Protein AF-D2VUW7-F1 (afdb_monomer_lite)

Radius of gyration: 20.22 Å; chains: 1; bounding box: 60×39×60 Å

pLDDT: mean 90.89, std 8.8, range [37.44, 98.38]

InterPro domains:
  IPR002076 ELO family [PF01151] (31-272)
  IPR002076 ELO family [PTHR11157] (20-267)
  IPR030457 ELO family, conserved site [PS01188] (149-157)

Secondary structure (DSSP, 8-state):
-HHHHHHHHHHHHTS-HHHHT----TTTSTT-STHHHHHHHHHHHHHHHHHHHHHHHHS-TT------HHHHHHHHHHHHHHHHHHHHHHHHHHHHHHHHTTS-SHHHHT-TT-TTSSHHHHHHHHHHHHHHHHHTHHHHHHHHTT----HHHHHHHHHHHHHHHHHHHHT-TTHHHHHHHHHHHHHHHHHHHHHHHTT---TTHHHHHHHHHHHHHHHHHTTHHHHHHHHTS----SS-HHHHHHHHHHHHHHHHHHHHHHIIIIIIHHHH--

Organism: Naegleria gruberi (NCBI:txid5762)

Structure (mmCIF, N/CA/C/O backbone):
data_AF-D2VUW7-F1
#
_entry.id   AF-D2VUW7-F1
#
loop_
_atom_site.group_PDB
_atom_site.id
_atom_site.type_symbol
_atom_site.label_atom_id
_atom_site.lab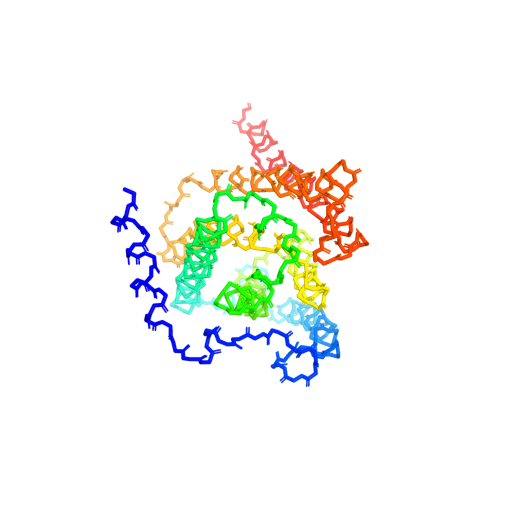el_alt_id
_atom_site.label_comp_id
_atom_site.label_asym_id
_atom_site.label_entity_id
_atom_site.label_seq_id
_atom_site.pdbx_PDB_ins_code
_atom_site.Cartn_x
_atom_site.Cartn_y
_atom_site.Cartn_z
_atom_site.occupancy
_atom_site.B_iso_or_equiv
_atom_site.auth_seq_id
_atom_site.auth_comp_id
_atom_site.auth_asym_id
_atom_site.auth_atom_id
_atom_site.pdbx_PDB_model_num
ATOM 1 N N . MET A 1 1 ? 8.050 21.139 -20.448 1.00 62.34 1 MET A N 1
ATOM 2 C CA . MET A 1 1 ? 8.270 19.677 -20.337 1.00 62.34 1 MET A CA 1
ATOM 3 C C . MET A 1 1 ? 9.658 19.380 -19.789 1.00 62.34 1 MET A C 1
ATOM 5 O O . MET A 1 1 ? 9.729 18.736 -18.755 1.00 62.34 1 MET A O 1
ATOM 9 N N . SER A 1 2 ? 10.723 19.941 -20.379 1.00 74.94 2 SER A N 1
ATOM 10 C CA . SER A 1 2 ? 12.102 19.887 -19.852 1.00 74.94 2 SER A CA 1
ATOM 11 C C . SER A 1 2 ? 12.210 20.250 -18.365 1.00 74.94 2 SER A C 1
ATOM 13 O O . SER A 1 2 ? 12.774 19.484 -17.599 1.00 74.94 2 SER A O 1
ATOM 15 N N . GLN A 1 3 ? 11.566 21.342 -17.939 1.00 84.38 3 GLN A N 1
ATOM 16 C CA . GLN A 1 3 ? 11.579 21.792 -16.541 1.00 84.38 3 GLN A CA 1
ATOM 17 C C . GLN A 1 3 ? 10.964 20.778 -15.555 1.00 84.38 3 GLN A C 1
ATOM 19 O O . GLN A 1 3 ? 11.414 20.663 -14.423 1.00 84.38 3 GLN A O 1
ATOM 24 N N . PHE A 1 4 ? 9.940 20.020 -15.965 1.00 85.25 4 PHE A N 1
ATOM 25 C CA . PHE A 1 4 ? 9.329 19.007 -15.094 1.00 85.25 4 PHE A CA 1
ATOM 26 C C . PHE A 1 4 ? 10.223 17.771 -14.952 1.00 85.25 4 PHE A C 1
ATOM 28 O O . PHE A 1 4 ? 10.356 17.231 -13.859 1.00 85.25 4 PHE A O 1
ATOM 35 N N . VAL A 1 5 ? 10.884 17.358 -16.036 1.00 85.50 5 VAL A N 1
ATOM 36 C CA . VAL A 1 5 ? 11.878 16.273 -16.002 1.00 85.50 5 VAL A CA 1
ATOM 37 C C . VAL A 1 5 ? 13.063 16.658 -15.120 1.00 85.50 5 VAL A C 1
ATOM 39 O O . VAL A 1 5 ? 13.474 15.866 -14.282 1.00 85.50 5 VAL A O 1
ATOM 42 N N . GLU A 1 6 ? 13.537 17.898 -15.230 1.00 89.81 6 GLU A N 1
ATOM 43 C CA . GLU A 1 6 ? 14.599 18.436 -14.379 1.00 89.81 6 GLU A CA 1
ATOM 44 C C . GLU A 1 6 ? 14.213 18.418 -12.892 1.00 89.81 6 GLU A C 1
ATOM 46 O O . GLU A 1 6 ? 15.020 18.033 -12.051 1.00 89.81 6 GLU A O 1
ATOM 51 N N . ILE A 1 7 ? 12.960 18.747 -12.548 1.00 91.06 7 ILE A N 1
ATOM 52 C CA . ILE A 1 7 ? 12.457 18.609 -11.171 1.00 91.06 7 ILE A CA 1
ATOM 53 C C . ILE A 1 7 ? 12.519 17.147 -10.708 1.00 91.06 7 ILE A C 1
ATOM 55 O O . ILE A 1 7 ? 12.987 16.887 -9.600 1.00 91.06 7 ILE A O 1
ATOM 59 N N . LEU A 1 8 ? 12.078 16.193 -11.533 1.00 91.12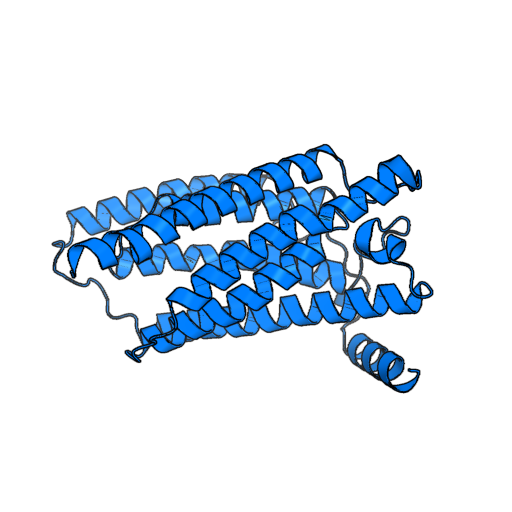 8 LEU A N 1
ATOM 60 C CA . LEU A 1 8 ? 12.131 14.768 -11.189 1.00 91.12 8 LEU A CA 1
ATOM 61 C C . LEU A 1 8 ? 13.569 14.270 -11.018 1.00 91.12 8 LEU A C 1
ATOM 63 O O . LEU A 1 8 ? 13.842 13.498 -10.103 1.00 91.12 8 LEU A O 1
ATOM 67 N N . ASP A 1 9 ? 14.500 14.730 -11.850 1.00 89.75 9 ASP A N 1
ATOM 68 C CA . ASP A 1 9 ? 15.915 14.381 -11.723 1.00 89.75 9 ASP A CA 1
ATOM 69 C C . ASP A 1 9 ? 16.560 15.020 -10.493 1.00 89.75 9 ASP A C 1
ATOM 71 O O . ASP A 1 9 ? 17.351 14.369 -9.811 1.00 89.75 9 ASP A O 1
ATOM 75 N N . ASN A 1 10 ? 16.184 16.256 -10.160 1.00 92.25 10 ASN A N 1
ATOM 76 C CA . ASN A 1 10 ? 16.622 16.915 -8.934 1.00 92.25 10 ASN A CA 1
ATOM 77 C C . ASN A 1 10 ? 16.131 16.136 -7.709 1.00 92.25 10 ASN A C 1
ATOM 79 O O . ASN A 1 10 ? 16.930 15.828 -6.827 1.00 92.25 10 ASN A O 1
ATOM 83 N N . ILE A 1 11 ? 14.859 15.728 -7.684 1.00 91.44 11 ILE A N 1
ATOM 84 C CA . ILE A 1 11 ? 14.312 14.865 -6.625 1.00 91.44 11 ILE A CA 1
ATOM 85 C C . ILE A 1 11 ? 15.067 13.534 -6.575 1.00 91.44 11 ILE A C 1
ATOM 87 O O . ILE A 1 11 ? 15.490 13.113 -5.501 1.00 91.44 11 ILE A O 1
ATOM 91 N N . TYR A 1 12 ? 15.308 12.902 -7.725 1.00 91.56 12 TYR A N 1
ATOM 92 C CA . TYR A 1 12 ? 16.069 11.659 -7.785 1.00 91.56 12 TYR A CA 1
ATOM 93 C C . TYR A 1 12 ? 17.501 11.823 -7.259 1.00 91.56 12 TYR A C 1
ATOM 95 O O . TYR A 1 12 ? 18.036 10.931 -6.597 1.00 91.56 12 TYR A O 1
ATOM 103 N N . SER A 1 13 ? 18.137 12.967 -7.520 1.00 92.25 13 SER A N 1
ATOM 104 C CA . SER A 1 13 ? 19.502 13.238 -7.073 1.00 92.25 13 SER A CA 1
ATOM 105 C C . SER A 1 13 ? 19.618 13.283 -5.546 1.00 92.25 13 SER A C 1
ATOM 107 O O . SER A 1 13 ? 20.646 12.845 -5.027 1.00 92.25 13 SER A O 1
ATOM 109 N N . LEU A 1 14 ? 18.545 13.683 -4.845 1.00 94.06 14 LEU A N 1
ATOM 110 C CA . LEU A 1 14 ? 18.454 13.689 -3.380 1.00 94.06 14 LEU A CA 1
ATOM 111 C C . LEU A 1 14 ? 18.458 12.285 -2.763 1.00 94.06 14 LEU A C 1
ATOM 113 O O . LEU A 1 14 ? 18.744 12.157 -1.572 1.00 94.06 14 LEU A O 1
ATOM 117 N N . TYR A 1 15 ? 18.147 11.229 -3.526 1.00 94.94 15 TYR A N 1
ATOM 118 C CA . TYR A 1 15 ? 18.215 9.876 -2.981 1.00 94.94 15 TYR A CA 1
ATOM 119 C C . TYR A 1 15 ? 19.660 9.483 -2.655 1.00 94.94 15 TYR A C 1
ATOM 121 O O . TYR A 1 15 ? 20.551 9.634 -3.500 1.00 94.94 15 TYR A O 1
ATOM 129 N N . PRO A 1 16 ? 19.901 8.894 -1.473 1.00 95.44 16 PRO A N 1
ATOM 130 C CA . PRO A 1 16 ? 21.168 8.245 -1.177 1.00 95.44 16 PRO A CA 1
ATOM 131 C C . PRO A 1 16 ? 21.463 7.106 -2.161 1.00 95.44 16 PRO A C 1
ATOM 133 O O . PRO A 1 16 ? 20.544 6.463 -2.677 1.00 95.44 16 PRO A O 1
ATOM 136 N N . ASP A 1 17 ? 22.742 6.784 -2.352 1.00 94.00 17 ASP A N 1
ATOM 137 C CA . ASP A 1 17 ? 23.163 5.744 -3.303 1.00 94.00 17 ASP A CA 1
ATOM 138 C C . ASP A 1 17 ? 22.577 4.363 -2.988 1.00 94.00 17 ASP A C 1
ATOM 140 O O . ASP A 1 17 ? 22.284 3.594 -3.903 1.00 94.00 17 ASP A O 1
ATOM 144 N N . TYR A 1 18 ? 22.331 4.056 -1.709 1.00 93.38 18 TYR A N 1
ATOM 145 C CA . TYR A 1 18 ? 21.690 2.796 -1.329 1.00 93.38 18 TYR A CA 1
ATOM 146 C C . TYR A 1 18 ? 20.242 2.696 -1.834 1.00 93.38 18 TYR A C 1
ATOM 148 O O . TYR A 1 18 ? 19.785 1.595 -2.117 1.00 93.38 18 TYR A O 1
ATOM 156 N N . VAL A 1 19 ? 19.522 3.821 -1.957 1.00 95.81 19 VAL A N 1
ATOM 157 C CA . VAL A 1 19 ? 18.145 3.857 -2.483 1.00 95.81 19 VAL A CA 1
ATOM 158 C C . VAL A 1 19 ? 18.165 3.759 -4.004 1.00 95.81 19 VAL A C 1
ATOM 160 O O . VAL A 1 19 ? 17.386 3.010 -4.588 1.00 95.81 19 VAL A O 1
ATOM 163 N N . LYS A 1 20 ? 19.091 4.475 -4.654 1.00 94.38 20 LYS A N 1
ATOM 164 C CA . LYS A 1 20 ? 19.266 4.439 -6.116 1.00 94.38 20 LYS A CA 1
ATOM 165 C C . LYS A 1 20 ? 19.612 3.039 -6.626 1.00 94.38 20 LYS A C 1
ATOM 167 O O . LYS A 1 20 ? 19.145 2.657 -7.691 1.00 94.38 20 LYS A O 1
ATOM 172 N N . ASN A 1 21 ? 20.373 2.276 -5.842 1.00 94.12 21 ASN A N 1
ATOM 173 C CA . ASN A 1 21 ? 20.772 0.901 -6.153 1.00 94.12 21 ASN A CA 1
ATOM 174 C C . ASN A 1 21 ? 19.952 -0.156 -5.394 1.00 94.12 21 ASN A C 1
ATOM 176 O O . ASN A 1 21 ? 20.350 -1.318 -5.337 1.00 94.12 21 ASN A O 1
ATOM 180 N N . PHE A 1 22 ? 18.836 0.229 -4.770 1.00 96.25 22 PHE A N 1
ATOM 181 C CA . PHE A 1 22 ? 18.056 -0.699 -3.962 1.00 96.25 22 PHE A CA 1
ATOM 182 C C . PHE A 1 22 ? 17.439 -1.802 -4.826 1.00 96.25 22 PHE A C 1
ATOM 184 O O . PHE A 1 22 ? 16.869 -1.546 -5.884 1.00 96.25 22 PHE A O 1
ATOM 191 N N . SER A 1 23 ? 17.476 -3.035 -4.339 1.00 94.44 23 SER A N 1
ATOM 192 C CA . SER A 1 23 ? 16.664 -4.120 -4.871 1.00 94.44 23 SER A CA 1
ATOM 193 C C . SER A 1 23 ? 16.199 -4.992 -3.716 1.00 94.44 23 SER A C 1
ATOM 195 O O . SER A 1 23 ? 16.958 -5.281 -2.788 1.00 94.44 23 SER A O 1
ATOM 197 N N . PHE A 1 24 ? 14.929 -5.384 -3.749 1.00 94.88 24 PHE A N 1
ATOM 198 C CA . PHE A 1 24 ? 14.413 -6.378 -2.824 1.00 94.88 24 PHE A CA 1
ATOM 199 C C . PHE A 1 24 ? 15.001 -7.750 -3.178 1.00 94.88 24 PHE A C 1
ATOM 201 O O . PHE A 1 24 ? 14.691 -8.331 -4.219 1.00 94.88 24 PHE A O 1
ATOM 208 N N . GLU A 1 25 ? 15.849 -8.271 -2.294 1.00 93.56 25 GLU A N 1
ATOM 209 C CA . GLU A 1 25 ? 16.525 -9.550 -2.459 1.00 93.56 25 GLU A CA 1
ATOM 210 C C . GLU A 1 25 ? 16.081 -10.529 -1.374 1.00 93.56 25 GLU A C 1
ATOM 212 O O . GLU A 1 25 ? 16.339 -10.344 -0.178 1.00 93.56 25 GLU A O 1
ATOM 217 N N . TYR A 1 26 ? 15.439 -11.612 -1.806 1.00 92.44 26 TYR A N 1
ATOM 218 C CA . TYR A 1 26 ? 14.990 -12.678 -0.924 1.00 92.44 26 TYR A CA 1
ATOM 219 C C . TYR A 1 26 ? 16.149 -13.269 -0.106 1.00 92.44 26 TYR A C 1
ATOM 221 O O . TYR A 1 26 ? 17.185 -13.663 -0.640 1.00 92.44 26 TYR A O 1
ATOM 229 N N . GLY A 1 27 ? 15.965 -13.339 1.212 1.00 91.31 27 GLY A N 1
ATOM 230 C CA . GLY A 1 27 ? 16.951 -13.857 2.161 1.00 91.31 27 GLY A CA 1
ATOM 231 C C . GLY A 1 27 ? 18.035 -12.857 2.577 1.00 91.31 27 GLY A C 1
ATOM 232 O O . GLY A 1 27 ? 18.708 -13.114 3.573 1.00 91.31 27 GLY A O 1
ATOM 233 N N . LYS A 1 28 ? 18.183 -11.718 1.884 1.00 92.19 28 LYS A N 1
ATOM 234 C CA . LYS A 1 28 ? 19.172 -10.676 2.217 1.00 92.19 28 LYS A CA 1
ATOM 235 C C . LYS A 1 28 ? 18.529 -9.411 2.764 1.00 92.19 28 LYS A C 1
ATOM 237 O O . LYS A 1 28 ? 18.960 -8.899 3.795 1.00 92.19 28 LYS A O 1
ATOM 242 N N . THR A 1 29 ? 17.493 -8.907 2.097 1.00 93.44 29 THR A N 1
ATOM 243 C CA . THR A 1 29 ? 16.762 -7.729 2.571 1.00 93.44 29 THR A CA 1
ATOM 244 C C . THR A 1 29 ? 16.059 -8.075 3.894 1.00 93.44 29 THR A C 1
ATOM 246 O O . THR A 1 29 ? 15.554 -9.196 4.033 1.00 93.44 29 THR A O 1
ATOM 249 N N . PRO A 1 30 ? 16.012 -7.180 4.897 1.00 93.19 30 PRO A N 1
ATOM 250 C CA . PRO A 1 30 ? 15.333 -7.479 6.155 1.00 93.19 30 PRO A CA 1
ATOM 251 C C . PRO A 1 30 ? 13.880 -7.934 5.937 1.00 93.19 30 PRO A C 1
ATOM 253 O O . PRO A 1 30 ? 13.178 -7.427 5.068 1.00 93.19 30 PRO A O 1
ATOM 256 N N . LEU A 1 31 ? 13.435 -8.934 6.707 1.00 90.94 31 LEU A N 1
ATOM 257 C CA . LEU A 1 31 ? 12.090 -9.527 6.611 1.00 90.94 31 LEU A CA 1
ATOM 258 C C . LEU A 1 31 ? 11.713 -10.104 5.227 1.00 90.94 31 LEU A C 1
ATOM 260 O O . LEU A 1 31 ? 10.537 -10.347 4.972 1.00 90.94 31 LEU A O 1
ATOM 264 N N . SER A 1 32 ? 12.677 -10.361 4.337 1.00 92.25 32 SER A N 1
ATOM 265 C CA . SER A 1 32 ? 12.412 -10.909 2.992 1.00 92.25 32 SER A CA 1
ATOM 266 C C . SER A 1 32 ? 12.273 -12.434 2.942 1.00 92.25 32 SER A C 1
ATOM 268 O O . SER A 1 32 ? 11.691 -12.981 2.009 1.00 92.25 32 SER A O 1
ATOM 270 N N . HIS A 1 33 ? 12.811 -13.149 3.929 1.00 93.38 33 HIS A N 1
ATOM 271 C CA . HIS A 1 33 ? 12.711 -14.606 3.986 1.00 93.38 33 HIS A CA 1
ATOM 272 C C . HIS A 1 33 ? 11.311 -15.028 4.458 1.00 93.38 33 HIS A C 1
ATOM 274 O O . HIS A 1 33 ? 10.863 -14.545 5.493 1.00 93.38 33 HIS A O 1
ATOM 280 N N . TRP A 1 34 ? 10.663 -15.982 3.778 1.00 91.12 34 TRP A N 1
ATOM 281 C CA . TRP A 1 34 ? 9.247 -16.365 3.987 1.00 91.12 34 TRP A CA 1
ATOM 282 C C . TRP A 1 34 ? 8.861 -16.691 5.430 1.00 91.12 34 TRP A C 1
ATOM 284 O O . TRP A 1 34 ? 7.733 -16.453 5.853 1.00 91.12 34 TRP A O 1
ATOM 294 N N . ARG A 1 35 ? 9.816 -17.218 6.203 1.00 91.88 35 ARG A N 1
ATOM 295 C CA . ARG A 1 35 ? 9.648 -17.500 7.633 1.00 91.88 35 ARG A CA 1
ATOM 296 C C . ARG A 1 35 ? 9.166 -16.268 8.398 1.00 91.88 35 ARG A C 1
ATOM 298 O O . ARG A 1 35 ? 8.318 -16.412 9.266 1.00 91.88 35 ARG A O 1
ATOM 305 N N . TYR A 1 36 ? 9.674 -15.078 8.081 1.00 89.06 36 TYR A N 1
ATOM 306 C CA . TYR A 1 36 ? 9.302 -13.857 8.792 1.00 89.06 36 TYR A CA 1
ATOM 307 C C . TYR A 1 36 ? 7.818 -13.501 8.623 1.00 89.06 36 TYR A C 1
ATOM 309 O O . TYR A 1 36 ? 7.137 -13.498 9.645 1.00 89.06 36 TYR A O 1
ATOM 317 N N . PRO A 1 37 ? 7.277 -13.265 7.407 1.00 88.44 37 PRO A N 1
ATOM 318 C CA . PRO A 1 37 ? 5.852 -12.981 7.233 1.00 88.44 37 PRO A CA 1
ATOM 319 C C . PRO A 1 37 ? 4.967 -14.156 7.667 1.00 88.44 37 PRO A C 1
ATOM 321 O O . PRO A 1 37 ? 3.910 -13.946 8.251 1.00 88.44 37 PRO A O 1
ATOM 324 N N . PHE A 1 38 ? 5.397 -15.403 7.453 1.00 89.44 38 PHE A N 1
ATOM 325 C CA . PHE A 1 38 ? 4.620 -16.570 7.870 1.00 89.44 38 PHE A CA 1
ATOM 326 C C . PHE A 1 38 ? 4.455 -16.645 9.395 1.00 89.44 38 PHE A C 1
ATOM 328 O O . PHE A 1 38 ? 3.335 -16.691 9.909 1.00 89.44 38 PHE A O 1
ATOM 335 N N . PHE A 1 39 ? 5.564 -16.618 10.140 1.00 90.50 39 PHE A N 1
ATOM 336 C CA . PHE A 1 39 ? 5.508 -16.676 11.597 1.00 90.50 39 PHE A CA 1
ATOM 337 C C . PHE A 1 39 ? 4.956 -15.386 12.201 1.00 90.50 39 PHE A C 1
ATOM 339 O O . PHE A 1 39 ? 4.277 -15.466 13.221 1.00 90.50 39 PHE A O 1
ATOM 346 N N . SER A 1 40 ? 5.181 -14.218 11.585 1.00 88.50 40 SER A N 1
ATOM 347 C CA . SER A 1 40 ? 4.601 -12.961 12.066 1.00 88.50 40 SER A CA 1
ATOM 348 C C . SER A 1 40 ? 3.079 -12.967 11.953 1.00 88.50 40 SER A C 1
ATOM 350 O O . SER A 1 40 ? 2.424 -12.577 12.913 1.00 88.50 40 SER A O 1
ATOM 352 N N . LEU A 1 41 ? 2.504 -13.487 10.862 1.00 91.00 41 LEU A N 1
ATOM 353 C CA . LEU A 1 41 ? 1.054 -13.610 10.689 1.00 91.00 41 LEU A CA 1
ATOM 354 C C . LEU A 1 41 ? 0.422 -14.589 11.683 1.00 91.00 41 LEU A C 1
ATOM 356 O O . LEU A 1 41 ? -0.612 -14.278 12.282 1.00 91.00 41 LEU A O 1
ATOM 360 N N . ILE A 1 42 ? 1.049 -15.749 11.902 1.00 91.44 42 ILE A N 1
ATOM 361 C CA . ILE A 1 42 ? 0.577 -16.730 12.890 1.00 91.44 42 ILE A CA 1
ATOM 362 C C . ILE A 1 42 ? 0.660 -16.143 14.300 1.00 91.44 42 ILE A C 1
ATOM 364 O O . ILE A 1 42 ? -0.331 -16.149 15.033 1.00 91.44 42 ILE A O 1
ATOM 368 N N . ALA A 1 43 ? 1.821 -15.595 14.667 1.00 92.00 43 ALA A N 1
ATOM 369 C CA . ALA A 1 43 ? 2.037 -14.990 15.973 1.00 92.00 43 ALA A CA 1
ATOM 370 C C . ALA A 1 43 ? 1.077 -13.819 16.207 1.00 92.00 43 ALA A C 1
ATOM 372 O O . ALA A 1 43 ? 0.468 -13.745 17.270 1.00 92.00 43 ALA A O 1
ATOM 373 N N . TYR A 1 44 ? 0.884 -12.954 15.208 1.00 92.75 44 TYR A N 1
ATOM 374 C CA . TYR A 1 44 ? -0.071 -11.851 15.250 1.00 92.75 44 TYR A CA 1
ATOM 375 C C . TYR A 1 44 ? -1.494 -12.356 15.487 1.00 92.75 44 TYR A C 1
ATOM 377 O O . TYR A 1 44 ? -2.153 -11.875 16.403 1.00 92.75 44 TYR A O 1
ATOM 385 N N . THR A 1 45 ? -1.951 -13.356 14.729 1.00 91.50 45 THR A N 1
ATOM 386 C CA . THR A 1 45 ? -3.316 -13.891 14.844 1.00 91.50 45 THR A CA 1
ATOM 387 C C . THR A 1 45 ? -3.566 -14.483 16.231 1.00 91.50 45 THR A C 1
ATOM 389 O O . THR A 1 45 ? -4.551 -14.148 16.888 1.00 91.50 45 THR A O 1
ATOM 392 N N . ILE A 1 46 ? -2.643 -15.313 16.725 1.00 93.25 46 ILE A N 1
ATOM 393 C CA . ILE A 1 46 ? -2.723 -15.880 18.078 1.00 93.25 46 ILE A CA 1
ATOM 394 C C . ILE A 1 46 ? -2.722 -14.755 19.118 1.00 93.25 46 ILE A C 1
ATOM 396 O O . ILE A 1 46 ? -3.574 -14.726 20.008 1.00 93.25 46 ILE A O 1
ATOM 400 N N . PHE A 1 47 ? -1.801 -13.800 18.981 1.00 94.38 47 PHE A N 1
ATOM 401 C CA . PHE A 1 47 ? -1.663 -12.680 19.898 1.00 94.38 47 PHE A CA 1
ATOM 402 C C . PHE A 1 47 ? -2.942 -11.844 19.984 1.00 94.38 47 PHE A C 1
ATOM 404 O O . PHE A 1 47 ? -3.404 -11.596 21.092 1.00 94.38 47 PHE A O 1
ATOM 411 N N . ILE A 1 48 ? -3.553 -11.438 18.865 1.00 93.94 48 ILE A N 1
ATOM 412 C CA . ILE A 1 48 ? -4.737 -10.564 18.900 1.00 93.94 48 ILE A CA 1
ATOM 413 C C . ILE A 1 48 ? -5.942 -11.246 19.551 1.00 93.94 48 ILE A C 1
ATOM 415 O O . ILE A 1 48 ? -6.643 -10.601 20.332 1.00 93.94 48 ILE A O 1
ATOM 419 N N . TYR A 1 49 ? -6.163 -12.540 19.298 1.00 92.50 49 TYR A N 1
ATOM 420 C CA . TYR A 1 49 ? -7.293 -13.266 19.880 1.00 92.50 49 TYR A CA 1
ATOM 421 C C . TYR A 1 49 ? -7.071 -13.567 21.363 1.00 92.50 49 TYR A C 1
ATOM 423 O O . TYR A 1 49 ? -7.983 -13.352 22.166 1.00 92.50 49 TYR A O 1
ATOM 431 N N . LEU A 1 50 ? -5.859 -13.975 21.759 1.00 93.50 50 LEU A N 1
ATOM 432 C CA . LEU A 1 50 ? -5.511 -14.142 23.173 1.00 93.50 50 LEU A CA 1
ATOM 433 C C . LEU A 1 50 ? -5.582 -12.813 23.925 1.00 93.50 50 LEU A C 1
ATOM 435 O O . LEU A 1 50 ? -6.142 -12.741 25.017 1.00 93.50 50 LEU A O 1
ATOM 439 N N . PHE A 1 51 ? -5.063 -11.739 23.334 1.00 92.81 51 PHE A N 1
ATOM 440 C CA . PHE A 1 51 ? -5.078 -10.420 23.945 1.00 92.81 51 PHE A CA 1
ATOM 441 C C . PHE A 1 51 ? -6.505 -9.893 24.111 1.00 92.81 51 PHE A C 1
ATOM 443 O O . PHE A 1 51 ? -6.866 -9.416 25.189 1.00 92.81 51 PHE A O 1
ATOM 450 N N . GLN A 1 52 ? -7.353 -10.049 23.091 1.00 90.75 52 GLN A N 1
ATOM 451 C CA . GLN A 1 52 ? -8.772 -9.713 23.184 1.00 90.75 52 GLN A CA 1
ATOM 452 C C . GLN A 1 52 ? -9.481 -10.536 24.269 1.00 90.75 52 GLN A C 1
ATOM 454 O O . GLN A 1 52 ? -10.268 -9.980 25.037 1.00 90.75 52 GLN A O 1
ATOM 459 N N . PHE A 1 53 ? -9.190 -11.836 24.368 1.00 90.75 53 PHE A N 1
ATOM 460 C CA . PHE A 1 53 ? -9.739 -12.710 25.403 1.00 90.75 53 PHE A CA 1
ATOM 461 C C . PHE A 1 53 ? -9.339 -12.253 26.814 1.00 90.75 53 PHE A C 1
ATOM 463 O O . PHE A 1 53 ? -10.211 -12.040 27.654 1.00 90.75 53 PHE A O 1
ATOM 470 N N . ILE A 1 54 ? -8.050 -11.995 27.057 1.00 91.19 54 ILE A N 1
ATOM 471 C CA . ILE A 1 54 ? -7.537 -11.514 28.351 1.00 91.19 54 ILE A CA 1
ATOM 472 C C . ILE A 1 54 ? -8.182 -10.177 28.741 1.00 91.19 54 ILE A C 1
ATOM 474 O O . ILE A 1 54 ? -8.624 -10.002 29.877 1.00 91.19 54 ILE A O 1
ATOM 478 N N . ILE A 1 55 ? -8.275 -9.233 27.801 1.00 89.50 55 ILE A N 1
ATOM 479 C CA . ILE A 1 55 ? -8.908 -7.930 28.038 1.00 89.50 55 ILE A CA 1
ATOM 480 C C . ILE A 1 55 ? -10.402 -8.086 28.365 1.00 89.50 55 ILE A C 1
ATOM 482 O O . ILE A 1 55 ? -10.923 -7.365 29.216 1.00 89.50 55 ILE A O 1
ATOM 486 N N . ASN A 1 56 ? -11.091 -9.045 27.740 1.00 87.69 56 ASN A N 1
ATOM 487 C CA . ASN A 1 56 ? -12.490 -9.355 28.041 1.00 87.69 56 ASN A CA 1
ATOM 488 C C . ASN A 1 56 ? -12.691 -10.045 29.396 1.00 87.69 56 ASN A C 1
ATOM 490 O O . ASN A 1 56 ? -13.741 -9.841 29.998 1.00 87.69 56 ASN A O 1
ATOM 494 N N . LEU A 1 57 ? -11.717 -10.821 29.879 1.00 88.75 57 LEU A N 1
ATOM 495 C CA . LEU A 1 57 ? -11.765 -11.422 31.215 1.00 88.75 57 LEU A CA 1
ATOM 496 C C . LEU A 1 57 ? -11.499 -10.402 32.325 1.00 88.75 57 LEU A C 1
ATOM 498 O O . LEU A 1 57 ? -12.132 -10.452 33.375 1.00 88.75 57 LEU A O 1
ATOM 502 N N . LYS A 1 58 ? -10.541 -9.494 32.111 1.00 85.94 58 LYS A N 1
ATOM 503 C CA . LYS A 1 58 ? -10.048 -8.594 33.161 1.00 85.94 58 LYS A CA 1
ATOM 504 C C . LYS A 1 58 ? -10.903 -7.340 33.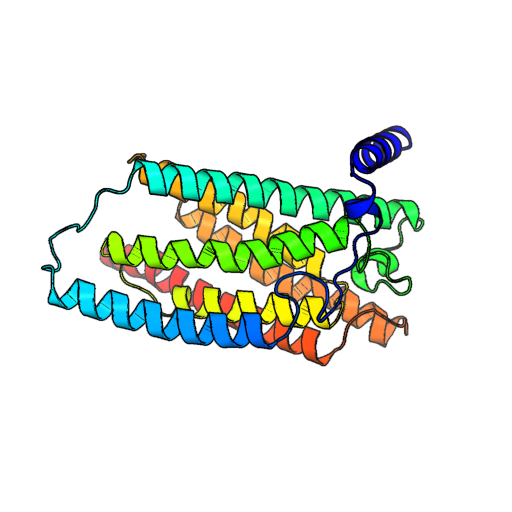358 1.00 85.94 58 LYS A C 1
ATOM 506 O O . LYS A 1 58 ? -10.926 -6.798 34.457 1.00 85.94 58 LYS A O 1
ATOM 511 N N . TYR A 1 59 ? -11.577 -6.869 32.312 1.00 83.81 59 TYR A N 1
ATOM 512 C CA . TYR A 1 59 ? -12.299 -5.595 32.329 1.00 83.81 59 TYR A CA 1
ATOM 513 C C . TYR A 1 59 ? -13.764 -5.791 31.935 1.00 83.81 59 TYR A C 1
ATOM 515 O O . TYR A 1 59 ? -14.076 -6.617 31.071 1.00 83.81 59 TYR A O 1
ATOM 523 N N . ARG A 1 60 ? -14.675 -4.975 32.483 1.00 78.56 60 ARG A N 1
ATOM 524 C CA . ARG A 1 60 ? -16.083 -4.953 32.034 1.00 78.56 60 ARG A CA 1
ATOM 525 C C . ARG A 1 60 ? -16.222 -4.225 30.701 1.00 78.56 60 ARG A C 1
ATOM 527 O O . ARG A 1 60 ? -15.408 -3.362 30.376 1.00 78.56 60 ARG A O 1
ATOM 534 N N . LYS A 1 61 ? -17.240 -4.568 29.903 1.00 70.19 61 LYS A N 1
ATOM 535 C CA . LYS A 1 61 ? -17.433 -4.002 28.551 1.00 70.19 61 LYS A CA 1
ATOM 536 C C . LYS A 1 61 ? -17.580 -2.474 28.543 1.00 70.19 61 LYS A C 1
ATOM 538 O O . LYS A 1 61 ? -17.174 -1.850 27.567 1.00 70.19 61 LYS A O 1
ATOM 543 N N . GLU A 1 62 ? -18.122 -1.887 29.610 1.00 68.25 62 GLU A N 1
ATOM 544 C CA . GLU A 1 62 ? -18.313 -0.434 29.738 1.00 68.25 62 GLU A CA 1
ATOM 545 C C . GLU A 1 62 ? -17.030 0.328 30.116 1.00 68.25 62 GLU A C 1
ATOM 547 O O . GLU A 1 62 ? -16.937 1.535 29.892 1.00 68.25 62 GLU A O 1
ATOM 552 N N . GLU A 1 63 ? -16.013 -0.358 30.643 1.00 64.62 63 GLU A N 1
ATOM 553 C CA . GLU A 1 63 ? -14.761 0.265 31.068 1.00 64.62 63 GLU A CA 1
ATOM 554 C C . GLU A 1 63 ? -13.815 0.434 29.872 1.00 64.62 63 GLU A C 1
ATOM 556 O O . GLU A 1 63 ? -13.310 -0.539 29.294 1.00 64.62 63 GLU A O 1
ATOM 561 N N . ARG A 1 64 ? -13.537 1.691 29.499 1.00 62.44 64 ARG A N 1
ATOM 562 C CA . ARG A 1 64 ? -12.405 2.002 28.616 1.00 62.44 64 ARG A CA 1
ATOM 563 C C . ARG A 1 64 ? -11.120 1.716 29.381 1.00 62.44 64 ARG A C 1
ATOM 565 O O . ARG A 1 64 ? -10.854 2.362 30.386 1.00 62.44 64 ARG A O 1
ATOM 572 N N . VAL A 1 65 ? -10.324 0.776 28.879 1.00 62.00 65 VAL A N 1
ATOM 573 C CA . VAL A 1 65 ? -9.146 0.289 29.607 1.00 62.00 65 VAL A CA 1
ATOM 574 C C . VAL A 1 65 ? -8.050 1.356 29.666 1.00 62.00 65 VAL A C 1
ATOM 576 O O . VAL A 1 65 ? -7.482 1.589 30.727 1.00 62.00 65 VAL A O 1
ATOM 579 N N . PHE A 1 66 ? -7.778 2.042 28.549 1.00 71.12 66 PHE A N 1
ATOM 580 C CA . PHE A 1 66 ? -6.760 3.095 28.494 1.00 71.12 66 PHE A CA 1
ATOM 581 C C . PHE A 1 66 ? -7.144 4.248 27.554 1.00 71.12 66 PHE A C 1
ATOM 583 O O . PHE A 1 66 ? -7.485 4.038 26.387 1.00 71.12 66 PHE A O 1
ATOM 590 N N . GLU A 1 67 ? -7.004 5.493 28.020 1.00 70.06 67 GLU A N 1
ATOM 591 C CA . GLU A 1 67 ? -7.110 6.692 27.178 1.00 70.06 67 GLU A CA 1
ATOM 592 C C . GLU A 1 67 ? -5.765 7.027 26.508 1.00 70.06 67 GLU A C 1
ATOM 594 O O . GLU A 1 67 ? -5.112 8.025 26.805 1.00 70.06 67 GLU A O 1
ATOM 599 N N . LEU A 1 68 ? -5.340 6.203 25.548 1.00 83.56 68 LEU A N 1
ATOM 600 C CA . LEU A 1 68 ? -4.091 6.396 24.791 1.00 83.56 68 LEU A CA 1
ATOM 601 C C . LEU A 1 68 ? -4.221 7.469 23.695 1.00 83.56 68 LEU A C 1
ATOM 603 O O . LEU A 1 68 ? -3.830 7.243 22.547 1.00 83.56 68 LEU A O 1
ATOM 607 N N . LYS A 1 69 ? -4.801 8.633 24.017 1.00 87.31 69 LYS A N 1
ATOM 608 C CA . LYS A 1 69 ? -5.099 9.707 23.048 1.00 87.31 69 LYS A CA 1
ATOM 609 C C . LYS A 1 69 ? -3.833 10.204 22.351 1.00 87.31 69 LYS A C 1
ATOM 611 O O . LYS A 1 69 ? -3.763 10.160 21.126 1.00 87.31 69 LYS A O 1
ATOM 616 N N . ARG A 1 70 ? -2.805 10.589 23.124 1.00 89.94 70 ARG A N 1
ATOM 617 C CA . ARG A 1 70 ? -1.523 11.088 22.588 1.00 89.94 70 ARG A CA 1
ATOM 618 C C . ARG A 1 70 ? -0.812 10.039 21.736 1.00 89.94 70 ARG A C 1
ATOM 620 O O . ARG A 1 70 ? -0.395 10.351 20.629 1.00 89.94 70 ARG A O 1
ATOM 627 N N . PHE A 1 71 ? -0.716 8.803 22.226 1.00 92.88 71 PHE A N 1
ATOM 628 C CA . PHE A 1 71 ? -0.074 7.720 21.479 1.00 92.88 71 PHE A CA 1
ATOM 629 C C . PHE A 1 71 ? -0.818 7.421 20.173 1.00 92.88 71 PHE A C 1
ATOM 631 O O . PHE A 1 71 ? -0.203 7.393 19.118 1.00 92.88 71 PHE A O 1
ATOM 638 N N . THR A 1 72 ? -2.148 7.285 20.225 1.00 92.31 72 THR A N 1
ATOM 639 C CA . THR A 1 72 ? -2.979 7.079 19.027 1.00 92.31 72 THR A CA 1
ATOM 640 C C . THR A 1 72 ? -2.788 8.204 18.019 1.00 92.31 72 THR A C 1
ATOM 642 O O . THR A 1 72 ? -2.666 7.948 16.827 1.00 92.31 72 THR A O 1
ATOM 645 N N . TYR A 1 73 ? -2.806 9.453 18.487 1.00 93.38 73 TYR A N 1
ATOM 646 C CA . TYR A 1 73 ? -2.629 10.612 17.627 1.00 93.38 73 TYR A CA 1
ATOM 647 C C . TYR A 1 73 ? -1.277 10.563 16.911 1.00 93.38 73 TYR A C 1
ATOM 649 O O . TYR A 1 73 ? -1.245 10.664 15.690 1.00 93.38 73 TYR A O 1
ATOM 657 N N . LEU A 1 74 ? -0.184 10.346 17.653 1.00 95.56 74 LEU A N 1
ATOM 658 C CA . LEU A 1 74 ? 1.165 10.266 17.088 1.00 95.56 74 LEU A CA 1
ATOM 659 C C . LEU A 1 74 ? 1.326 9.072 16.142 1.00 95.56 74 LEU A C 1
ATOM 661 O O . LEU A 1 74 ? 1.915 9.227 15.080 1.00 95.56 74 LEU A O 1
ATOM 665 N N . HIS A 1 75 ? 0.764 7.916 16.493 1.00 95.88 75 HIS A N 1
ATOM 666 C CA . HIS A 1 75 ? 0.763 6.717 15.657 1.00 95.88 75 HIS A CA 1
ATOM 667 C C . HIS A 1 75 ? 0.060 6.957 14.313 1.00 95.88 75 HIS A C 1
ATOM 669 O O . HIS A 1 75 ? 0.646 6.737 13.256 1.00 95.88 75 HIS A O 1
ATOM 675 N N . ASN A 1 76 ? -1.163 7.493 14.349 1.00 95.88 76 ASN A N 1
ATOM 676 C CA . ASN A 1 76 ? -1.919 7.813 13.138 1.00 95.88 76 ASN A CA 1
ATOM 677 C C . ASN A 1 76 ? -1.249 8.928 12.326 1.00 95.88 76 ASN A C 1
ATOM 679 O O . ASN A 1 76 ? -1.245 8.880 11.103 1.00 95.88 76 ASN A O 1
ATOM 683 N N . LEU A 1 77 ? -0.668 9.938 12.981 1.00 96.44 77 LEU A N 1
ATOM 684 C CA . LEU A 1 77 ? 0.052 11.003 12.285 1.00 96.44 77 LEU A CA 1
ATOM 685 C C . LEU A 1 77 ? 1.305 10.463 11.586 1.00 96.44 77 LEU A C 1
ATOM 687 O O . LEU A 1 77 ? 1.560 10.816 10.438 1.00 96.44 77 LEU A O 1
ATOM 691 N N . PHE A 1 78 ? 2.051 9.576 12.246 1.00 97.75 78 PHE A N 1
ATOM 692 C CA . PHE A 1 78 ? 3.191 8.895 11.646 1.00 97.75 78 PHE A CA 1
ATOM 693 C C . PHE A 1 78 ? 2.770 8.077 10.420 1.00 97.75 78 PHE A C 1
ATOM 695 O O . PHE A 1 78 ? 3.353 8.259 9.356 1.00 97.75 78 PHE A O 1
ATOM 702 N N . LEU A 1 79 ? 1.725 7.249 10.528 1.00 97.62 79 LEU A N 1
ATOM 703 C CA . LEU A 1 79 ? 1.212 6.465 9.399 1.00 97.62 79 LEU A CA 1
ATOM 704 C C . LEU A 1 79 ? 0.692 7.344 8.258 1.00 97.62 79 LEU A C 1
ATOM 706 O O . LEU A 1 79 ? 0.919 7.027 7.092 1.00 97.62 79 LEU A O 1
ATOM 710 N N . CYS A 1 80 ? 0.065 8.477 8.572 1.00 97.81 80 CYS A N 1
ATOM 711 C CA . CYS A 1 80 ? -0.347 9.469 7.583 1.00 97.81 80 CYS A CA 1
ATOM 712 C C . CYS A 1 80 ? 0.857 10.025 6.807 1.00 97.81 80 CYS A C 1
ATOM 714 O O . CYS A 1 80 ? 0.835 10.063 5.579 1.00 97.81 80 CYS A O 1
ATOM 716 N N . ILE A 1 81 ? 1.911 10.444 7.512 1.00 98.19 81 ILE A N 1
ATOM 717 C CA . ILE A 1 81 ? 3.122 11.003 6.898 1.00 98.19 81 ILE A CA 1
ATOM 718 C C . ILE A 1 81 ? 3.861 9.928 6.094 1.00 98.19 81 ILE A C 1
ATOM 720 O O . ILE A 1 81 ? 4.215 10.161 4.941 1.00 98.19 81 ILE A O 1
ATOM 724 N N . LEU A 1 82 ? 4.045 8.735 6.664 1.00 98.19 82 LEU A N 1
ATOM 725 C CA . LEU A 1 82 ? 4.697 7.612 5.994 1.00 98.19 82 LEU A CA 1
ATOM 726 C C . LEU A 1 82 ? 3.963 7.239 4.699 1.00 98.19 82 LEU A C 1
ATOM 728 O O . LEU A 1 82 ? 4.596 7.102 3.656 1.00 98.19 82 LEU A O 1
ATOM 732 N N . SER A 1 83 ? 2.629 7.152 4.740 1.00 98.19 83 SER A N 1
ATOM 733 C CA . SER A 1 83 ? 1.800 6.860 3.560 1.00 98.19 83 SER A CA 1
ATOM 734 C C . SER A 1 83 ? 1.961 7.915 2.469 1.00 98.19 83 SER A C 1
ATOM 736 O O . SER A 1 83 ? 2.042 7.567 1.292 1.00 98.19 83 SER A O 1
ATOM 738 N N . LEU A 1 84 ? 2.079 9.193 2.848 1.00 98.38 84 LEU A N 1
ATOM 739 C CA . LEU A 1 84 ? 2.307 10.281 1.900 1.00 98.38 84 LEU A CA 1
ATOM 740 C C . LEU A 1 84 ? 3.660 10.142 1.195 1.00 98.38 84 LEU A C 1
ATOM 742 O O . LEU A 1 84 ? 3.717 10.283 -0.027 1.00 98.38 84 LEU A O 1
ATOM 746 N N . PHE A 1 85 ? 4.729 9.849 1.941 1.00 97.75 85 PHE A N 1
ATOM 747 C CA . PHE A 1 85 ? 6.064 9.660 1.370 1.00 97.75 85 PHE A CA 1
ATOM 748 C C . PHE A 1 85 ? 6.131 8.436 0.454 1.00 97.75 85 PHE A C 1
ATOM 750 O O . PHE A 1 85 ? 6.634 8.553 -0.658 1.00 97.75 85 PHE A O 1
ATOM 757 N N . MET A 1 86 ? 5.575 7.293 0.867 1.00 97.88 86 MET A N 1
ATOM 758 C CA . MET A 1 86 ? 5.574 6.072 0.050 1.00 97.88 86 MET A CA 1
ATOM 759 C C . MET A 1 86 ? 4.770 6.236 -1.245 1.00 97.88 86 MET A C 1
ATOM 761 O O . MET A 1 86 ? 5.245 5.836 -2.309 1.00 97.88 86 MET A O 1
ATOM 765 N N . ALA A 1 87 ? 3.576 6.840 -1.167 1.00 98.00 87 ALA A N 1
ATOM 766 C CA . ALA A 1 87 ? 2.717 7.070 -2.329 1.00 98.00 87 ALA A CA 1
ATOM 767 C C . ALA A 1 87 ? 3.331 8.092 -3.288 1.00 98.00 87 ALA A C 1
ATOM 769 O O . ALA A 1 87 ? 3.416 7.848 -4.487 1.00 98.00 87 ALA A O 1
ATOM 770 N N . THR A 1 88 ? 3.809 9.222 -2.760 1.00 97.69 88 THR A N 1
ATOM 771 C CA . THR A 1 88 ? 4.404 10.281 -3.584 1.00 97.69 88 THR A CA 1
ATOM 772 C C . THR A 1 88 ? 5.733 9.829 -4.179 1.00 97.69 88 THR A C 1
ATOM 774 O O . THR A 1 88 ? 5.980 10.077 -5.353 1.00 97.69 88 THR A O 1
ATOM 777 N N . GLY A 1 89 ? 6.559 9.113 -3.413 1.00 96.62 89 GLY A N 1
ATOM 778 C CA . GLY A 1 89 ? 7.797 8.510 -3.899 1.00 96.62 89 GLY A CA 1
ATOM 779 C C . GLY A 1 89 ? 7.548 7.548 -5.060 1.00 96.62 89 GLY A C 1
ATOM 780 O O . GLY A 1 89 ? 8.119 7.733 -6.129 1.00 96.62 89 GLY A O 1
ATOM 781 N N . ASN A 1 90 ? 6.633 6.583 -4.904 1.00 96.38 90 ASN A N 1
ATOM 782 C CA . ASN A 1 90 ? 6.267 5.677 -6.001 1.00 96.38 90 ASN A CA 1
ATOM 783 C C . ASN A 1 90 ? 5.682 6.418 -7.209 1.00 96.38 90 ASN A C 1
ATOM 785 O O . ASN A 1 90 ? 6.056 6.122 -8.341 1.00 96.38 90 ASN A O 1
ATOM 789 N N . LEU A 1 91 ? 4.790 7.389 -6.988 1.00 96.94 91 LEU A N 1
ATOM 790 C CA . LEU A 1 91 ? 4.171 8.140 -8.077 1.00 96.94 91 LEU A CA 1
ATOM 791 C C . LEU A 1 91 ? 5.222 8.915 -8.880 1.00 96.94 91 LEU A C 1
ATOM 793 O O . LEU A 1 91 ? 5.264 8.797 -10.102 1.00 96.94 91 LEU A O 1
ATOM 797 N N . LEU A 1 92 ? 6.096 9.672 -8.215 1.00 96.12 92 LEU A N 1
ATOM 798 C CA . LEU A 1 92 ? 7.128 10.459 -8.891 1.00 96.12 92 LEU A CA 1
ATOM 799 C C . LEU A 1 92 ? 8.109 9.570 -9.661 1.00 96.12 92 LEU A C 1
ATOM 801 O O . LEU A 1 92 ? 8.434 9.882 -10.807 1.00 96.12 92 LEU A O 1
ATOM 805 N N . GLU A 1 93 ? 8.526 8.440 -9.087 1.00 95.06 93 GLU A N 1
ATOM 806 C CA . GLU A 1 93 ? 9.424 7.513 -9.780 1.00 95.06 93 GLU A CA 1
ATOM 807 C C . GLU A 1 93 ? 8.740 6.790 -10.942 1.00 95.06 93 GLU A C 1
ATOM 809 O O . GLU A 1 93 ? 9.351 6.639 -11.996 1.00 95.06 93 GLU A O 1
ATOM 814 N N . SER A 1 94 ? 7.462 6.416 -10.813 1.00 94.94 94 SER A N 1
ATOM 815 C CA . SER A 1 94 ? 6.699 5.827 -11.924 1.00 94.94 94 SER A CA 1
ATOM 816 C C . SER A 1 94 ? 6.577 6.803 -13.103 1.00 94.94 94 SER A C 1
ATOM 818 O O . SER A 1 94 ? 6.803 6.425 -14.253 1.00 94.94 94 SER A O 1
ATOM 820 N N . ILE A 1 95 ? 6.333 8.091 -12.824 1.00 95.19 95 ILE A N 1
ATOM 821 C CA . ILE A 1 95 ? 6.306 9.157 -13.835 1.00 95.19 95 ILE A CA 1
ATOM 822 C C . ILE A 1 95 ? 7.700 9.362 -14.443 1.00 95.19 95 ILE A C 1
ATOM 824 O O . ILE A 1 95 ? 7.828 9.553 -15.653 1.00 95.19 95 ILE A O 1
ATOM 828 N N . ARG A 1 96 ? 8.761 9.306 -13.633 1.00 93.62 96 ARG A N 1
ATOM 829 C CA . ARG A 1 96 ? 10.139 9.426 -14.119 1.00 93.62 96 ARG A CA 1
ATOM 830 C C . ARG A 1 96 ? 10.508 8.274 -15.055 1.00 93.62 96 ARG A C 1
ATOM 832 O O . ARG A 1 96 ? 11.043 8.542 -16.128 1.00 93.62 96 ARG A O 1
ATOM 839 N N . ILE A 1 97 ? 10.189 7.029 -14.696 1.00 93.00 97 ILE A N 1
ATOM 840 C CA . ILE A 1 97 ? 10.400 5.842 -15.543 1.00 93.00 97 ILE A CA 1
ATOM 841 C C . ILE A 1 97 ? 9.615 5.981 -16.849 1.00 93.00 97 ILE A C 1
ATOM 843 O O . ILE A 1 97 ? 10.198 5.805 -17.918 1.00 93.00 97 ILE A O 1
ATOM 847 N N . TYR A 1 98 ? 8.342 6.380 -16.777 1.00 93.94 98 TYR A N 1
ATOM 848 C CA . TYR A 1 98 ? 7.501 6.624 -17.951 1.00 93.94 98 TYR A CA 1
ATOM 849 C C . TYR A 1 98 ? 8.152 7.607 -18.933 1.00 93.94 98 TYR A C 1
ATOM 851 O O . TYR A 1 98 ? 8.297 7.315 -20.118 1.00 93.94 98 TYR A O 1
ATOM 859 N N . ILE A 1 99 ? 8.592 8.767 -18.437 1.00 92.88 99 ILE A N 1
ATOM 860 C CA . ILE A 1 99 ? 9.197 9.813 -19.267 1.00 92.88 99 ILE A CA 1
ATOM 861 C C . ILE A 1 99 ? 10.555 9.365 -19.825 1.00 92.88 99 ILE A C 1
ATOM 863 O O . ILE A 1 99 ? 10.837 9.577 -21.005 1.00 92.88 99 ILE A O 1
ATOM 867 N N . ARG A 1 100 ? 11.408 8.749 -18.997 1.00 90.00 100 ARG A N 1
ATOM 868 C CA . ARG A 1 100 ? 12.764 8.331 -19.393 1.00 90.00 100 ARG A CA 1
ATOM 869 C C . ARG A 1 100 ? 12.765 7.207 -20.423 1.00 90.00 100 ARG A C 1
ATOM 871 O O . ARG A 1 100 ? 13.687 7.149 -21.229 1.00 90.00 100 ARG A O 1
ATOM 878 N N . ASN A 1 101 ? 11.714 6.396 -20.451 1.00 90.75 101 ASN A N 1
ATOM 879 C CA . ASN A 1 101 ? 11.490 5.371 -21.467 1.00 90.75 101 ASN A CA 1
ATOM 880 C C . ASN A 1 101 ? 10.648 5.878 -22.651 1.00 90.75 101 ASN A C 1
ATOM 882 O O . ASN A 1 101 ? 9.939 5.105 -23.290 1.00 90.75 101 ASN A O 1
ATOM 886 N N . GLY A 1 102 ? 10.691 7.183 -22.942 1.00 90.56 102 GLY A N 1
ATOM 887 C CA . GLY A 1 102 ? 10.053 7.753 -24.129 1.00 90.56 102 GLY A CA 1
ATOM 888 C C . GLY A 1 102 ? 8.525 7.731 -24.088 1.00 90.56 102 GLY A C 1
ATOM 889 O O . GLY A 1 102 ? 7.904 7.569 -25.133 1.00 90.56 102 GLY A O 1
ATOM 890 N N . TYR A 1 103 ? 7.922 7.910 -22.907 1.00 90.75 103 TYR A N 1
ATOM 891 C CA . TYR A 1 103 ? 6.466 7.885 -22.699 1.00 90.75 103 TYR A CA 1
ATOM 892 C C . TYR A 1 103 ? 5.838 6.510 -22.972 1.00 90.75 103 TYR A C 1
ATOM 894 O O . TYR A 1 103 ? 4.691 6.405 -23.408 1.00 90.75 103 TYR A O 1
ATOM 902 N N . SER A 1 104 ? 6.583 5.438 -22.696 1.00 90.62 104 SER A N 1
ATOM 903 C CA . SER A 1 104 ? 6.103 4.068 -22.868 1.00 90.62 104 SER A CA 1
ATOM 904 C C . SER A 1 104 ? 5.355 3.573 -21.628 1.00 90.62 104 SER A C 1
ATOM 906 O O . SER A 1 104 ? 5.947 3.393 -20.562 1.00 90.62 104 SER A O 1
ATOM 908 N N . LEU A 1 105 ? 4.054 3.301 -21.763 1.00 92.06 105 LEU A N 1
ATOM 909 C CA . LEU A 1 105 ? 3.254 2.675 -20.699 1.00 92.06 105 LEU A CA 1
ATOM 910 C C . LEU A 1 105 ? 3.729 1.242 -20.399 1.00 92.06 105 LEU A C 1
ATOM 912 O O . LEU A 1 105 ? 3.681 0.808 -19.250 1.00 92.06 105 LEU A O 1
ATOM 916 N N . GLU A 1 106 ? 4.278 0.541 -21.391 1.00 92.62 106 GLU A N 1
ATOM 917 C CA . GLU A 1 106 ? 4.882 -0.788 -21.231 1.00 92.62 106 GLU A CA 1
ATOM 918 C C . GLU A 1 106 ? 5.975 -0.781 -20.153 1.00 92.62 106 GLU A C 1
ATOM 920 O O . GLU A 1 106 ? 6.022 -1.674 -19.310 1.00 92.62 106 GLU A O 1
ATOM 925 N N . SER A 1 107 ? 6.796 0.274 -20.104 1.00 89.38 107 SER A N 1
ATOM 926 C CA . SER A 1 107 ? 7.900 0.394 -19.137 1.00 89.38 107 SER A CA 1
ATOM 927 C C . SER A 1 107 ? 7.451 0.470 -17.675 1.00 89.38 107 SER A C 1
ATOM 929 O O . SER A 1 107 ? 8.232 0.170 -16.778 1.00 89.38 107 SER A O 1
ATOM 931 N N . VAL A 1 108 ? 6.196 0.855 -17.431 1.00 92.19 108 VAL A N 1
ATOM 932 C CA . VAL A 1 108 ? 5.652 1.067 -16.083 1.00 92.19 108 VAL A CA 1
ATOM 933 C C . VAL A 1 108 ? 4.631 -0.006 -15.701 1.00 92.19 108 VAL A C 1
ATOM 935 O O . VAL A 1 108 ? 4.512 -0.349 -14.526 1.00 92.19 108 VAL A O 1
ATOM 938 N N . PHE A 1 109 ? 3.891 -0.544 -16.674 1.00 93.25 109 PHE A N 1
ATOM 939 C CA . PHE A 1 109 ? 2.857 -1.553 -16.429 1.00 93.25 109 PHE A CA 1
ATOM 940 C C . PHE A 1 109 ? 3.317 -2.988 -16.691 1.00 93.25 109 PHE A C 1
ATOM 942 O O . PHE A 1 109 ? 2.749 -3.892 -16.101 1.00 93.25 109 PHE A O 1
ATOM 949 N N . CYS A 1 110 ? 4.321 -3.214 -17.538 1.00 91.06 110 CYS A N 1
ATOM 950 C CA . CYS A 1 110 ? 4.848 -4.543 -17.873 1.00 91.06 110 CYS A CA 1
ATOM 951 C C . CYS A 1 110 ? 6.307 -4.697 -17.408 1.00 91.06 110 CYS A C 1
ATOM 953 O O . CYS A 1 110 ? 6.678 -5.737 -16.873 1.00 91.06 110 CYS A O 1
ATOM 955 N N . ASP A 1 111 ? 7.091 -3.621 -17.517 1.00 89.38 111 ASP A N 1
ATOM 956 C CA . ASP A 1 111 ? 8.481 -3.503 -17.070 1.00 89.38 111 ASP A CA 1
ATOM 957 C C . ASP A 1 111 ? 9.434 -4.600 -17.598 1.00 89.38 111 ASP A C 1
ATOM 959 O O . ASP A 1 111 ? 10.063 -5.325 -16.819 1.00 89.38 111 ASP A O 1
ATOM 963 N N . PRO A 1 112 ? 9.606 -4.720 -18.927 1.00 80.69 112 PRO A N 1
ATOM 964 C CA . PRO A 1 112 ? 10.511 -5.713 -19.519 1.00 80.69 112 PRO A CA 1
ATOM 965 C C . PRO A 1 112 ? 11.987 -5.481 -19.151 1.00 80.69 112 PRO A C 1
ATOM 967 O O . PRO A 1 112 ? 12.801 -6.401 -19.218 1.00 80.69 112 PRO A O 1
ATOM 970 N N . GLN A 1 113 ? 12.348 -4.251 -18.767 1.00 80.12 113 GLN A N 1
ATOM 971 C CA . GLN A 1 113 ? 13.717 -3.849 -18.433 1.00 80.12 113 GLN A CA 1
ATOM 972 C C . GLN A 1 113 ? 13.986 -3.824 -16.923 1.00 80.12 113 GLN A C 1
ATOM 974 O O . GLN A 1 113 ? 15.035 -3.344 -16.498 1.00 80.12 113 GLN A O 1
ATOM 979 N N . THR A 1 114 ? 13.072 -4.335 -16.093 1.00 83.88 114 THR A N 1
ATOM 980 C CA . THR A 1 114 ? 13.204 -4.404 -14.625 1.00 83.88 114 THR A CA 1
ATOM 981 C C . THR A 1 114 ? 13.357 -3.051 -13.906 1.00 83.88 114 THR A C 1
ATOM 983 O O . THR A 1 114 ? 13.741 -3.024 -12.737 1.00 83.88 114 THR A O 1
ATOM 986 N N . SER A 1 115 ? 13.009 -1.936 -14.557 1.00 84.75 115 SER A N 1
ATOM 987 C CA . SER A 1 115 ? 13.096 -0.555 -14.056 1.00 84.75 115 SER A CA 1
ATOM 988 C C . SER A 1 115 ? 12.210 -0.271 -12.838 1.00 84.75 115 SER A C 1
ATOM 990 O O . SER A 1 115 ? 12.566 0.553 -12.001 1.00 84.75 115 SER A O 1
ATOM 992 N N . THR A 1 116 ? 11.068 -0.946 -12.711 1.00 87.38 116 THR A N 1
ATOM 993 C CA . THR A 1 116 ? 10.156 -0.851 -11.554 1.00 87.38 116 THR A CA 1
ATOM 994 C C . THR A 1 116 ? 10.573 -1.788 -10.415 1.00 87.38 116 THR A C 1
ATOM 996 O O . THR A 1 116 ? 10.215 -1.600 -9.257 1.00 87.38 116 THR A O 1
ATOM 999 N N . THR A 1 117 ? 11.396 -2.793 -10.705 1.00 88.12 117 THR A N 1
ATOM 1000 C CA . THR A 1 117 ? 11.819 -3.798 -9.715 1.00 88.12 117 THR A CA 1
ATOM 1001 C C . THR A 1 117 ? 13.188 -3.500 -9.103 1.00 88.12 117 THR A C 1
ATOM 1003 O O . THR A 1 117 ? 13.739 -4.313 -8.357 1.00 88.12 117 THR A O 1
ATOM 1006 N N . VAL A 1 118 ? 13.743 -2.318 -9.368 1.00 92.56 118 VAL A N 1
ATOM 1007 C CA . VAL A 1 118 ? 14.995 -1.823 -8.787 1.00 92.56 118 VAL A CA 1
ATOM 1008 C C . VAL A 1 118 ? 14.892 -0.330 -8.471 1.00 92.56 118 VAL A C 1
ATOM 1010 O O . VAL A 1 118 ? 13.936 0.352 -8.843 1.00 92.56 118 VAL A O 1
ATOM 1013 N N . GLY A 1 119 ? 15.888 0.181 -7.759 1.00 94.81 119 GLY A N 1
ATOM 1014 C CA . GLY A 1 119 ? 16.037 1.589 -7.445 1.00 94.81 119 GLY A CA 1
ATOM 1015 C C . GLY A 1 119 ? 14.960 2.135 -6.503 1.00 94.81 119 GLY A C 1
ATOM 1016 O O . GLY A 1 119 ? 14.363 1.389 -5.716 1.00 94.81 119 GLY A O 1
ATOM 1017 N N . PRO A 1 120 ? 14.703 3.455 -6.557 1.00 96.00 120 PRO A N 1
ATOM 1018 C CA . PRO A 1 120 ? 13.862 4.114 -5.566 1.00 96.00 120 PRO A CA 1
ATOM 1019 C C . PRO A 1 120 ? 12.395 3.659 -5.581 1.00 96.00 120 PRO A C 1
ATOM 1021 O O . PRO A 1 120 ? 11.759 3.645 -4.529 1.00 96.00 120 PRO A O 1
ATOM 1024 N N . LEU A 1 121 ? 11.857 3.233 -6.729 1.00 96.19 121 LEU A N 1
ATOM 1025 C CA . LEU A 1 121 ? 10.484 2.721 -6.816 1.00 96.19 121 LEU A CA 1
ATOM 1026 C C . LEU A 1 121 ? 10.333 1.399 -6.038 1.00 96.19 121 LEU A C 1
ATOM 1028 O O . LEU A 1 121 ? 9.441 1.276 -5.191 1.00 96.19 121 LEU A O 1
ATOM 1032 N N . ASN A 1 122 ? 11.260 0.449 -6.226 1.00 96.25 122 ASN A N 1
ATOM 1033 C CA . ASN A 1 122 ? 11.280 -0.778 -5.423 1.00 96.25 122 ASN A CA 1
ATOM 1034 C C . ASN A 1 122 ? 11.549 -0.466 -3.941 1.00 96.25 122 ASN A C 1
ATOM 1036 O O . ASN A 1 122 ? 10.904 -1.032 -3.063 1.00 96.25 122 ASN A O 1
ATOM 1040 N N . PHE A 1 123 ? 12.425 0.498 -3.639 1.00 97.12 123 PHE A N 1
ATOM 1041 C CA . PHE A 1 123 ? 12.654 0.927 -2.257 1.00 97.12 123 PHE A CA 1
ATOM 1042 C C . PHE A 1 123 ? 11.360 1.373 -1.573 1.00 97.12 123 PHE A C 1
ATOM 1044 O O . PHE A 1 123 ? 11.026 0.853 -0.511 1.00 97.12 123 PHE A O 1
ATOM 1051 N N . TRP A 1 124 ? 10.586 2.275 -2.179 1.00 97.69 124 TRP A N 1
ATOM 1052 C CA . TRP A 1 124 ? 9.326 2.728 -1.588 1.00 97.69 124 TRP A CA 1
ATOM 1053 C C . TRP A 1 124 ? 8.276 1.617 -1.493 1.00 97.69 124 TRP A C 1
ATOM 1055 O O . TRP A 1 124 ? 7.524 1.576 -0.519 1.00 97.69 124 TRP A O 1
ATOM 1065 N N . THR A 1 125 ? 8.251 0.689 -2.451 1.00 97.44 125 THR A N 1
ATOM 1066 C CA . THR A 1 125 ? 7.404 -0.517 -2.392 1.00 97.44 125 THR A CA 1
ATOM 1067 C C . THR A 1 125 ? 7.810 -1.437 -1.234 1.00 97.44 125 THR A C 1
ATOM 1069 O O . THR A 1 125 ? 6.963 -1.958 -0.508 1.00 97.44 125 THR A O 1
ATOM 1072 N N . TYR A 1 126 ? 9.107 -1.568 -0.965 1.00 97.44 126 TYR A N 1
ATOM 1073 C CA . TYR A 1 126 ? 9.610 -2.280 0.203 1.00 97.44 126 TYR A CA 1
ATOM 1074 C C . TYR A 1 126 ? 9.289 -1.556 1.522 1.00 97.44 126 TYR A C 1
ATOM 1076 O O . TYR A 1 126 ? 8.889 -2.199 2.493 1.00 97.44 126 TYR A O 1
ATOM 1084 N N . ILE A 1 127 ? 9.375 -0.222 1.579 1.00 97.94 127 ILE A N 1
ATOM 1085 C CA . ILE A 1 127 ? 8.924 0.534 2.761 1.00 97.94 127 ILE A CA 1
ATOM 1086 C C . ILE A 1 127 ? 7.417 0.336 2.994 1.00 97.94 127 ILE A C 1
ATOM 1088 O O . ILE A 1 127 ? 7.001 0.195 4.144 1.00 97.94 127 ILE A O 1
ATOM 1092 N N . PHE A 1 128 ? 6.611 0.226 1.935 1.00 97.81 128 PHE A N 1
ATOM 1093 C CA . PHE A 1 128 ? 5.190 -0.123 2.038 1.00 97.81 128 PHE A CA 1
ATOM 1094 C C . PHE A 1 128 ? 4.969 -1.522 2.626 1.00 97.81 128 PHE A C 1
ATOM 1096 O O . PHE A 1 128 ? 4.132 -1.700 3.507 1.00 97.81 128 PHE A O 1
ATOM 1103 N N . TYR A 1 129 ? 5.775 -2.512 2.244 1.00 97.12 129 TYR A N 1
ATOM 1104 C CA . TYR A 1 129 ? 5.763 -3.823 2.902 1.00 97.12 129 TYR A CA 1
ATOM 1105 C C . TYR A 1 129 ? 6.085 -3.748 4.402 1.00 97.12 129 TYR A C 1
ATOM 1107 O O . TYR A 1 129 ? 5.414 -4.375 5.231 1.00 97.12 129 TYR A O 1
ATOM 1115 N N . LEU A 1 130 ? 7.082 -2.947 4.783 1.00 96.56 130 LEU A N 1
ATOM 1116 C CA . LEU A 1 130 ? 7.393 -2.718 6.193 1.00 96.56 130 LEU A CA 1
ATOM 1117 C C . LEU A 1 130 ? 6.253 -1.988 6.917 1.00 96.56 130 LEU A C 1
ATOM 1119 O O . LEU A 1 130 ? 5.959 -2.312 8.071 1.00 96.56 130 LEU A O 1
ATOM 1123 N N . SER A 1 131 ? 5.565 -1.054 6.250 1.00 97.12 131 SER A N 1
ATOM 1124 C CA . SER A 1 131 ? 4.421 -0.351 6.836 1.00 97.12 131 SER A CA 1
ATOM 1125 C C . SER A 1 131 ? 3.303 -1.321 7.204 1.00 97.12 131 SER A C 1
ATOM 1127 O O . SER A 1 131 ? 2.724 -1.167 8.273 1.00 97.12 131 SER A O 1
ATOM 1129 N N . LYS A 1 132 ? 3.058 -2.379 6.417 1.00 95.56 132 LYS A N 1
ATOM 1130 C CA . LYS A 1 132 ? 2.035 -3.394 6.739 1.00 95.56 132 LYS A CA 1
ATOM 1131 C C . LYS A 1 132 ? 2.293 -4.131 8.048 1.00 95.56 132 LYS A C 1
ATOM 1133 O O . LYS A 1 132 ? 1.343 -4.418 8.771 1.00 95.56 132 LYS A O 1
ATOM 1138 N N . HIS A 1 133 ? 3.554 -4.355 8.413 1.00 93.94 133 HIS A N 1
ATOM 1139 C CA . HIS A 1 133 ? 3.888 -4.871 9.743 1.00 93.94 133 HIS A CA 1
ATOM 1140 C C . HIS A 1 133 ? 3.581 -3.852 10.845 1.00 93.94 133 HIS A C 1
ATOM 1142 O O . HIS A 1 133 ? 3.068 -4.213 11.902 1.00 93.94 133 HIS A O 1
ATOM 1148 N N . TYR A 1 134 ? 3.886 -2.576 10.606 1.00 95.62 134 TYR A N 1
ATOM 1149 C CA . TYR A 1 134 ? 3.637 -1.508 11.572 1.00 95.62 134 TYR A CA 1
ATOM 1150 C C . TYR A 1 134 ? 2.134 -1.239 11.775 1.00 95.62 134 TYR A C 1
ATOM 1152 O O . TYR A 1 134 ? 1.690 -1.011 12.900 1.00 95.62 134 TYR A O 1
ATOM 1160 N N . GLU A 1 135 ? 1.335 -1.334 10.710 1.00 95.75 135 GLU A N 1
ATOM 1161 C CA . GLU A 1 135 ? -0.129 -1.191 10.724 1.00 95.75 135 GLU A CA 1
ATOM 1162 C C . GLU A 1 135 ? -0.815 -2.235 11.633 1.00 95.75 135 GLU A C 1
ATOM 1164 O O . GLU A 1 135 ? -1.917 -2.000 12.122 1.00 95.75 135 GLU A O 1
ATOM 1169 N N . LEU A 1 136 ? -0.162 -3.356 11.973 1.00 93.12 136 LEU A N 1
ATOM 1170 C CA . LEU A 1 136 ? -0.703 -4.341 12.925 1.00 93.12 136 LEU A CA 1
ATOM 1171 C C . LEU A 1 136 ? -0.980 -3.738 14.319 1.00 93.12 136 LEU A C 1
ATOM 1173 O O . LEU A 1 136 ? -1.864 -4.221 15.039 1.00 93.12 136 LEU A O 1
ATOM 1177 N N . ILE A 1 137 ? -0.286 -2.650 14.679 1.00 94.25 137 ILE A N 1
ATOM 1178 C CA . ILE A 1 137 ? -0.505 -1.887 15.918 1.00 94.25 137 ILE A CA 1
ATOM 1179 C C . ILE A 1 137 ? -1.931 -1.306 15.980 1.00 94.25 137 ILE A C 1
ATOM 1181 O O . ILE A 1 137 ? -2.486 -1.207 17.080 1.00 94.25 137 ILE A O 1
ATOM 1185 N N . ASP A 1 138 ? -2.577 -1.013 14.843 1.00 93.44 138 ASP A N 1
ATOM 1186 C CA . ASP A 1 138 ? -3.963 -0.519 14.801 1.00 93.44 138 ASP A CA 1
ATOM 1187 C C . ASP A 1 138 ? -4.918 -1.472 15.527 1.00 93.44 138 ASP A C 1
ATOM 1189 O O . ASP A 1 138 ? -5.784 -1.058 16.304 1.00 93.44 138 ASP A O 1
ATOM 1193 N N . THR A 1 139 ? -4.702 -2.774 15.348 1.00 93.06 139 THR A N 1
ATOM 1194 C CA . THR A 1 139 ? -5.520 -3.826 15.965 1.00 93.06 139 THR A CA 1
ATOM 1195 C C . THR A 1 139 ? -5.347 -3.839 17.480 1.00 93.06 139 THR A C 1
ATOM 1197 O O . THR A 1 139 ? -6.323 -3.937 18.226 1.00 93.06 139 THR A O 1
ATOM 1200 N N . VAL A 1 140 ? -4.111 -3.658 17.950 1.00 92.06 140 VAL A N 1
ATOM 1201 C CA . VAL A 1 140 ? -3.794 -3.554 19.380 1.00 92.06 140 VAL A CA 1
ATOM 1202 C C . VAL A 1 140 ? -4.488 -2.335 19.985 1.00 92.06 140 VAL A C 1
ATOM 1204 O O . VAL A 1 140 ? -5.140 -2.439 21.027 1.00 92.06 140 VAL A O 1
ATOM 1207 N N . LEU A 1 141 ? -4.425 -1.187 19.304 1.00 91.25 141 LEU A N 1
ATOM 1208 C CA . LEU A 1 141 ? -5.101 0.035 19.734 1.00 91.25 141 LEU A CA 1
ATOM 1209 C C . LEU A 1 141 ? -6.625 -0.104 19.741 1.00 91.25 141 LEU A C 1
ATOM 1211 O O . LEU A 1 141 ? -7.276 0.455 20.627 1.00 91.25 141 LEU A O 1
ATOM 1215 N N . MET A 1 142 ? -7.209 -0.847 18.799 1.00 90.25 142 MET A N 1
ATOM 1216 C CA . MET A 1 142 ? -8.641 -1.150 18.799 1.00 90.25 142 MET A CA 1
ATOM 1217 C C . MET A 1 142 ? -9.047 -1.984 20.016 1.00 90.25 142 MET A C 1
ATOM 1219 O O . MET A 1 142 ? -10.000 -1.604 20.702 1.00 90.25 142 MET A O 1
ATOM 1223 N N . ILE A 1 143 ? -8.302 -3.050 20.330 1.00 90.75 143 ILE A N 1
ATOM 1224 C CA . ILE A 1 143 ? -8.561 -3.909 21.498 1.00 90.75 143 ILE A CA 1
ATOM 1225 C C . ILE A 1 143 ? -8.476 -3.091 22.793 1.00 90.75 143 ILE A C 1
ATOM 1227 O O . ILE A 1 143 ? -9.406 -3.114 23.603 1.00 90.75 143 ILE A O 1
ATOM 1231 N N . LEU A 1 144 ? -7.410 -2.301 22.962 1.00 88.94 144 LEU A N 1
ATOM 1232 C CA . LEU A 1 144 ? -7.199 -1.453 24.144 1.00 88.94 144 LEU A CA 1
ATOM 1233 C C . LEU A 1 144 ? -8.309 -0.407 24.334 1.00 88.94 144 LEU A C 1
ATOM 1235 O O . LEU A 1 144 ? -8.689 -0.085 25.460 1.00 88.94 144 LEU A O 1
ATOM 1239 N N . LYS A 1 145 ? -8.871 0.098 23.231 1.00 85.44 145 LYS A N 1
ATOM 1240 C CA . LYS A 1 145 ? -10.005 1.037 23.230 1.00 85.44 145 LYS A CA 1
ATOM 1241 C C . LYS A 1 145 ? -11.369 0.361 23.301 1.00 85.44 145 LYS A C 1
ATOM 1243 O O . LYS A 1 145 ? -12.378 1.058 23.184 1.00 85.44 145 LYS A O 1
ATOM 1248 N N . ARG A 1 146 ? -11.415 -0.967 23.448 1.00 84.88 146 ARG A N 1
ATOM 1249 C CA . ARG A 1 146 ? -12.655 -1.758 23.474 1.00 84.88 146 ARG A CA 1
ATOM 1250 C C . ARG A 1 146 ? -13.500 -1.580 22.212 1.00 84.88 146 ARG A C 1
ATOM 1252 O O . ARG A 1 146 ? -14.726 -1.636 22.255 1.00 84.88 146 ARG A O 1
ATOM 1259 N N . ARG A 1 147 ? -12.851 -1.344 21.069 1.00 84.62 147 ARG A N 1
ATOM 1260 C CA . ARG A 1 147 ? -13.520 -1.347 19.767 1.00 84.62 147 ARG A CA 1
ATOM 1261 C C . ARG A 1 147 ? -13.633 -2.796 19.283 1.00 84.62 147 ARG A C 1
ATOM 1263 O O . ARG A 1 147 ? -12.668 -3.545 19.429 1.00 84.62 147 ARG A O 1
ATOM 1270 N N . PRO A 1 148 ? -14.788 -3.210 18.734 1.00 83.94 148 PRO A N 1
ATOM 1271 C CA . PRO A 1 148 ? -14.951 -4.571 18.242 1.00 83.94 148 PRO A CA 1
ATOM 1272 C C . PRO A 1 148 ? -13.985 -4.826 17.082 1.00 83.94 148 PRO A C 1
ATOM 1274 O O . PRO A 1 148 ? -13.902 -4.017 16.156 1.00 83.94 148 PRO A O 1
ATOM 1277 N N . LEU A 1 149 ? -13.276 -5.955 17.130 1.00 88.94 149 LEU A N 1
ATOM 1278 C CA . LEU A 1 149 ? -12.518 -6.452 15.986 1.00 88.94 149 LEU A CA 1
ATOM 1279 C C . LEU A 1 149 ? -13.506 -7.019 14.973 1.00 88.94 149 LEU A C 1
ATOM 1281 O O . LEU A 1 149 ? -14.171 -8.020 15.236 1.00 88.94 149 LEU A O 1
ATOM 1285 N N . THR A 1 150 ? -13.642 -6.351 13.834 1.00 90.50 150 THR A N 1
ATOM 1286 C CA . THR A 1 150 ? -14.472 -6.854 12.742 1.00 90.50 150 THR A CA 1
ATOM 1287 C C . THR A 1 150 ? -13.690 -7.889 11.942 1.00 90.50 150 THR A C 1
ATOM 1289 O O . THR A 1 150 ? -12.465 -7.808 11.834 1.00 90.50 150 THR A O 1
ATOM 1292 N N . PHE A 1 151 ? -14.403 -8.843 11.338 1.00 91.31 151 PHE A N 1
ATOM 1293 C CA . PHE A 1 151 ? -13.796 -9.794 10.405 1.00 91.31 151 PHE A CA 1
ATOM 1294 C C . PHE A 1 151 ? -13.034 -9.066 9.292 1.00 91.31 151 PHE A C 1
ATOM 1296 O O . PHE A 1 151 ? -11.880 -9.387 9.039 1.00 91.31 151 PHE A O 1
ATOM 1303 N N . LEU A 1 152 ? -13.647 -8.027 8.707 1.00 91.12 152 LEU A N 1
ATOM 1304 C CA . LEU A 1 152 ? -13.044 -7.208 7.653 1.00 91.12 152 LEU A CA 1
ATOM 1305 C C . LEU A 1 152 ? -11.679 -6.640 8.061 1.00 91.12 152 LEU A C 1
ATOM 1307 O O . LEU A 1 152 ? -10.742 -6.702 7.275 1.00 91.12 152 LEU A O 1
ATOM 1311 N N . HIS A 1 153 ? -11.557 -6.121 9.285 1.00 92.19 153 HIS A N 1
ATOM 1312 C CA . HIS A 1 153 ? -10.312 -5.538 9.788 1.00 92.19 153 HIS A CA 1
ATOM 1313 C C . HIS A 1 153 ? -9.191 -6.577 9.871 1.00 92.19 153 HIS A C 1
ATOM 1315 O O . HIS A 1 153 ? -8.118 -6.389 9.303 1.00 92.19 153 HIS A O 1
ATOM 1321 N N . VAL A 1 154 ? -9.453 -7.697 10.550 1.00 93.50 154 VAL A N 1
ATOM 1322 C CA . VAL A 1 154 ? -8.449 -8.752 10.759 1.00 93.50 154 VAL A CA 1
ATOM 1323 C C . VAL A 1 154 ? -8.073 -9.418 9.434 1.00 93.50 154 VAL A C 1
ATOM 1325 O O . VAL A 1 154 ? -6.890 -9.586 9.146 1.00 93.50 154 VAL A O 1
ATOM 1328 N N . TYR A 1 155 ? -9.069 -9.732 8.599 1.00 94.56 155 TYR A N 1
ATOM 1329 C CA . TYR A 1 155 ? -8.867 -10.290 7.262 1.00 94.56 155 TYR A CA 1
ATOM 1330 C C . TYR A 1 155 ? -8.002 -9.368 6.396 1.00 94.56 155 TYR A C 1
ATOM 1332 O O . TYR A 1 155 ? -7.019 -9.819 5.814 1.00 94.56 155 TYR A O 1
ATOM 1340 N N . HIS A 1 156 ? -8.306 -8.066 6.372 1.00 94.25 156 HIS A N 1
ATOM 1341 C CA . HIS A 1 156 ? -7.534 -7.086 5.614 1.00 94.25 156 HIS A CA 1
ATOM 1342 C C . HIS A 1 156 ? -6.064 -7.036 6.047 1.00 94.25 156 HIS A C 1
ATOM 1344 O O . HIS A 1 156 ? -5.188 -7.156 5.195 1.00 94.25 156 HIS A O 1
ATOM 1350 N N . HIS A 1 157 ? -5.760 -6.907 7.343 1.00 93.50 157 HIS A N 1
ATOM 1351 C CA . HIS A 1 157 ? -4.366 -6.813 7.802 1.00 93.50 157 HIS A CA 1
ATOM 1352 C C . HIS A 1 157 ? -3.546 -8.081 7.527 1.00 93.50 157 HIS A C 1
ATOM 1354 O O . HIS A 1 157 ? -2.384 -7.979 7.140 1.00 93.50 157 HIS A O 1
ATOM 1360 N N . ILE A 1 158 ? -4.144 -9.266 7.679 1.00 93.69 158 ILE A N 1
ATOM 1361 C CA . ILE A 1 158 ? -3.461 -10.538 7.401 1.00 93.69 158 ILE A CA 1
ATOM 1362 C C . ILE A 1 158 ? -3.178 -10.675 5.903 1.00 93.69 158 ILE A C 1
ATOM 1364 O O . ILE A 1 158 ? -2.047 -10.940 5.492 1.00 93.69 158 ILE A O 1
ATOM 1368 N N . VAL A 1 159 ? -4.209 -10.479 5.081 1.00 95.31 159 VAL A N 1
ATOM 1369 C CA . VAL A 1 159 ? -4.124 -10.745 3.645 1.00 95.31 159 VAL A CA 1
ATOM 1370 C C . VAL A 1 159 ? -3.296 -9.686 2.925 1.00 95.31 159 VAL A C 1
ATOM 1372 O O . VAL A 1 159 ? -2.511 -10.040 2.053 1.00 95.31 159 VAL A O 1
ATOM 1375 N N . THR A 1 160 ? -3.397 -8.407 3.301 1.00 95.25 160 THR A N 1
ATOM 1376 C CA . THR A 1 160 ? -2.570 -7.354 2.684 1.00 95.25 160 THR A CA 1
ATOM 1377 C C . THR A 1 160 ? -1.086 -7.558 2.954 1.00 95.25 160 THR A C 1
ATOM 1379 O O . THR A 1 160 ? -0.288 -7.414 2.032 1.00 95.25 160 THR A O 1
ATOM 1382 N N . LEU A 1 161 ? -0.704 -7.953 4.175 1.00 95.19 161 LEU A N 1
ATOM 1383 C CA . LEU A 1 161 ? 0.693 -8.238 4.488 1.00 95.19 161 LEU A CA 1
ATOM 1384 C C . LEU A 1 161 ? 1.237 -9.402 3.643 1.00 95.19 161 LEU A C 1
ATOM 1386 O O . LEU A 1 161 ? 2.323 -9.296 3.074 1.00 95.19 161 LEU A O 1
ATOM 1390 N N . GLY A 1 162 ? 0.467 -10.490 3.528 1.00 95.31 162 GLY A N 1
ATOM 1391 C CA . GLY A 1 162 ? 0.834 -11.637 2.697 1.00 95.31 162 GLY A CA 1
ATOM 1392 C C . GLY A 1 162 ? 0.901 -11.299 1.206 1.00 95.31 162 GLY A C 1
ATOM 1393 O O . GLY A 1 162 ? 1.858 -11.674 0.536 1.00 95.31 162 GLY A O 1
ATOM 1394 N N . LEU A 1 163 ? -0.078 -10.549 0.695 1.00 95.81 163 LEU A N 1
ATOM 1395 C CA . LEU A 1 163 ? -0.150 -10.182 -0.719 1.00 95.81 163 LEU A CA 1
ATOM 1396 C C . LEU A 1 163 ? 1.039 -9.313 -1.141 1.00 95.81 163 LEU A C 1
ATOM 1398 O O . LEU A 1 163 ? 1.679 -9.608 -2.146 1.00 95.81 163 LEU A O 1
ATOM 1402 N N . VAL A 1 164 ? 1.361 -8.274 -0.364 1.00 96.12 164 VAL A N 1
ATOM 1403 C CA . VAL A 1 164 ? 2.497 -7.389 -0.669 1.00 96.12 164 VAL A CA 1
ATOM 1404 C C . VAL A 1 164 ? 3.815 -8.163 -0.614 1.00 96.12 164 VAL A C 1
ATOM 1406 O O . VAL A 1 164 ? 4.677 -7.966 -1.465 1.00 96.12 164 VAL A O 1
ATOM 1409 N N . TYR A 1 165 ? 3.963 -9.082 0.346 1.00 96.44 165 TYR A N 1
ATOM 1410 C CA . TYR A 1 165 ? 5.139 -9.945 0.426 1.00 96.44 165 TYR A CA 1
ATOM 1411 C C . TYR A 1 165 ? 5.314 -10.815 -0.825 1.00 96.44 165 TYR A C 1
ATOM 1413 O O . TYR A 1 165 ? 6.385 -10.820 -1.431 1.00 96.44 165 TYR A O 1
ATOM 1421 N N . VAL A 1 166 ? 4.259 -11.537 -1.215 1.00 96.06 166 VAL A N 1
ATOM 1422 C CA . VAL A 1 166 ? 4.286 -12.421 -2.388 1.00 96.06 166 VAL A CA 1
ATOM 1423 C C . VAL A 1 166 ? 4.585 -11.617 -3.652 1.00 96.06 166 VAL A C 1
ATOM 1425 O O . VAL A 1 166 ? 5.449 -12.018 -4.425 1.00 96.06 166 VAL A O 1
ATOM 1428 N N . ALA A 1 167 ? 3.956 -10.451 -3.820 1.00 95.94 167 ALA A N 1
ATOM 1429 C CA . ALA A 1 167 ? 4.203 -9.576 -4.960 1.00 95.94 167 ALA A CA 1
ATOM 1430 C C . ALA A 1 167 ? 5.662 -9.085 -5.018 1.00 95.94 167 ALA A C 1
ATOM 1432 O O . ALA A 1 167 ? 6.277 -9.114 -6.086 1.00 95.94 167 ALA A O 1
ATOM 1433 N N . LEU A 1 168 ? 6.251 -8.679 -3.885 1.00 95.12 168 LEU A N 1
ATOM 1434 C CA . LEU A 1 168 ? 7.663 -8.281 -3.805 1.00 95.12 168 LEU A CA 1
ATOM 1435 C C . LEU A 1 168 ? 8.612 -9.417 -4.199 1.00 95.12 168 LEU A C 1
ATOM 1437 O O . LEU A 1 168 ? 9.542 -9.192 -4.972 1.00 95.12 168 LEU A O 1
ATOM 1441 N N . CYS A 1 169 ? 8.377 -10.631 -3.694 1.00 95.00 169 CYS A N 1
ATOM 1442 C CA . CYS A 1 169 ? 9.167 -11.810 -4.058 1.00 95.00 169 CYS A CA 1
ATOM 1443 C C . CYS A 1 169 ? 9.065 -12.145 -5.548 1.00 95.00 169 CYS A C 1
ATOM 1445 O O . CYS A 1 169 ? 10.060 -12.536 -6.155 1.00 95.00 169 CYS A O 1
ATOM 1447 N N . ASP A 1 170 ? 7.880 -11.964 -6.117 1.00 94.81 170 ASP A N 1
ATOM 1448 C CA . ASP A 1 170 ? 7.582 -12.203 -7.525 1.00 94.81 170 ASP A CA 1
ATOM 1449 C C . ASP A 1 170 ? 8.119 -11.108 -8.461 1.00 94.81 170 ASP A C 1
ATOM 1451 O O . ASP A 1 170 ? 8.188 -11.298 -9.670 1.00 94.81 170 ASP A O 1
ATOM 1455 N N . LYS A 1 171 ? 8.542 -9.959 -7.911 1.00 94.44 171 LYS A N 1
ATOM 1456 C CA . LYS A 1 171 ? 8.928 -8.766 -8.682 1.00 94.44 171 LYS A CA 1
ATOM 1457 C C . LYS A 1 171 ? 7.806 -8.288 -9.614 1.00 94.44 171 LYS A C 1
ATOM 1459 O O . LYS A 1 171 ? 8.055 -7.856 -10.741 1.00 94.44 171 LYS A O 1
ATOM 1464 N N . MET A 1 172 ? 6.572 -8.340 -9.115 1.00 94.94 172 MET A N 1
ATOM 1465 C CA . MET A 1 172 ? 5.383 -7.880 -9.829 1.00 94.94 172 MET A CA 1
ATOM 1466 C C . MET A 1 172 ? 5.489 -6.381 -10.149 1.00 94.94 172 MET A C 1
ATOM 1468 O O . MET A 1 172 ? 5.487 -5.560 -9.225 1.00 94.94 172 MET A O 1
ATOM 1472 N N . SER A 1 173 ? 5.544 -6.034 -11.440 1.00 92.62 173 SER A N 1
ATOM 1473 C CA . SER A 1 173 ? 5.731 -4.656 -11.932 1.00 92.62 173 SER A CA 1
ATOM 1474 C C . SER A 1 173 ? 4.598 -3.710 -11.528 1.00 92.62 173 SER A C 1
ATOM 1476 O O . SER A 1 173 ? 4.813 -2.520 -11.328 1.00 92.62 173 SER A O 1
ATOM 1478 N N . LEU A 1 174 ? 3.387 -4.235 -11.337 1.00 93.06 174 LEU A N 1
ATOM 1479 C CA . LEU A 1 174 ? 2.187 -3.454 -11.029 1.00 93.06 174 LEU A CA 1
ATOM 1480 C C . LEU A 1 174 ? 2.071 -2.979 -9.577 1.00 93.06 174 LEU A C 1
ATOM 1482 O O . LEU A 1 174 ? 1.131 -2.253 -9.247 1.00 93.06 174 LEU A O 1
ATOM 1486 N N . GLN A 1 175 ? 2.984 -3.378 -8.689 1.00 93.31 175 GLN A N 1
ATOM 1487 C CA . GLN A 1 175 ? 2.868 -3.066 -7.261 1.00 93.31 175 GLN A CA 1
ATOM 1488 C C . GLN A 1 175 ? 2.758 -1.573 -6.973 1.00 93.31 175 GLN A C 1
ATOM 1490 O O . GLN A 1 175 ? 1.989 -1.185 -6.094 1.00 93.31 175 GLN A O 1
ATOM 1495 N N . TRP A 1 176 ? 3.471 -0.731 -7.724 1.00 94.94 176 TRP A N 1
ATOM 1496 C CA . TRP A 1 176 ? 3.440 0.714 -7.511 1.00 94.94 176 TRP A CA 1
ATOM 1497 C C . TRP A 1 176 ? 2.027 1.289 -7.644 1.00 94.94 176 TRP A C 1
ATOM 1499 O O . TRP A 1 176 ? 1.702 2.223 -6.918 1.00 94.94 176 TRP A O 1
ATOM 1509 N N . VAL A 1 177 ? 1.168 0.715 -8.500 1.00 95.75 177 VAL A N 1
ATOM 1510 C CA . VAL A 1 177 ? -0.230 1.150 -8.650 1.00 95.75 177 VAL A CA 1
ATOM 1511 C C . VAL A 1 177 ? -0.945 0.999 -7.315 1.00 95.75 177 VAL A C 1
ATOM 1513 O O . VAL A 1 177 ? -1.463 1.981 -6.788 1.00 95.75 177 VAL A O 1
ATOM 1516 N N . ALA A 1 178 ? -0.884 -0.200 -6.729 1.00 95.25 178 ALA A N 1
ATOM 1517 C CA . ALA A 1 178 ? -1.504 -0.495 -5.443 1.00 95.25 178 ALA A CA 1
ATOM 1518 C C . ALA A 1 178 ? -0.883 0.325 -4.300 1.00 95.25 178 ALA A C 1
ATOM 1520 O O . ALA A 1 178 ? -1.598 0.778 -3.410 1.00 95.25 178 ALA A O 1
ATOM 1521 N N . VAL A 1 179 ? 0.436 0.557 -4.315 1.00 97.12 179 VAL A N 1
ATOM 1522 C CA . VAL A 1 179 ? 1.111 1.392 -3.304 1.00 97.12 179 VAL A CA 1
ATOM 1523 C C . VAL A 1 179 ? 0.639 2.844 -3.387 1.00 97.12 179 VAL A C 1
ATOM 1525 O O . VAL A 1 179 ? 0.370 3.464 -2.358 1.00 97.12 179 VAL A O 1
ATOM 1528 N N . VAL A 1 180 ? 0.519 3.395 -4.595 1.00 98.00 180 VAL A N 1
ATOM 1529 C CA . VAL A 1 180 ? 0.071 4.773 -4.823 1.00 98.00 180 VAL A CA 1
ATOM 1530 C C . VAL A 1 180 ? -1.394 4.935 -4.432 1.00 98.00 180 VAL A C 1
ATOM 1532 O O . VAL A 1 180 ? -1.722 5.829 -3.646 1.00 98.00 180 VAL A O 1
ATOM 1535 N N . THR A 1 181 ? -2.276 4.071 -4.940 1.00 96.81 181 THR A N 1
ATOM 1536 C CA . THR A 1 181 ? -3.715 4.148 -4.668 1.00 96.81 181 THR A CA 1
ATOM 1537 C C . THR A 1 181 ? -3.991 3.910 -3.182 1.00 96.81 181 THR A C 1
ATOM 1539 O O . THR A 1 181 ? -4.610 4.760 -2.541 1.00 96.81 181 THR A O 1
ATOM 1542 N N . ASN A 1 182 ? -3.467 2.832 -2.585 1.00 96.88 182 ASN A N 1
ATOM 1543 C CA . ASN A 1 182 ? -3.637 2.554 -1.156 1.00 96.88 182 ASN A CA 1
ATOM 1544 C C . ASN A 1 182 ? -2.990 3.632 -0.285 1.00 96.88 182 ASN A C 1
ATOM 1546 O O . ASN A 1 182 ? -3.603 4.083 0.681 1.00 96.88 182 ASN A O 1
ATOM 1550 N N . GLY A 1 183 ? -1.784 4.079 -0.631 1.00 96.94 183 GLY A N 1
ATOM 1551 C CA . GLY A 1 183 ? -1.048 5.072 0.140 1.00 96.94 183 GLY A CA 1
ATOM 1552 C C . GLY A 1 183 ? -1.788 6.407 0.229 1.00 96.94 183 GLY A C 1
ATOM 1553 O O . GLY A 1 183 ? -1.960 6.927 1.331 1.00 96.94 183 GLY A O 1
ATOM 1554 N N . TYR A 1 184 ? -2.332 6.935 -0.873 1.00 98.00 184 TYR A N 1
ATOM 1555 C CA . TYR A 1 184 ? -3.119 8.175 -0.816 1.00 98.00 184 TYR A CA 1
ATOM 1556 C C . TYR A 1 184 ? -4.434 8.020 -0.043 1.00 98.00 184 TYR A C 1
ATOM 1558 O O . TYR A 1 184 ? -4.824 8.919 0.707 1.00 98.00 184 TYR A O 1
ATOM 1566 N N . ILE A 1 185 ? -5.097 6.869 -0.151 1.00 97.00 185 ILE A N 1
ATOM 1567 C CA . ILE A 1 185 ? -6.276 6.569 0.669 1.00 97.00 185 ILE A CA 1
ATOM 1568 C C . ILE A 1 185 ? -5.903 6.483 2.154 1.00 97.00 185 ILE A C 1
ATOM 1570 O O . ILE A 1 185 ? -6.619 7.022 3.001 1.00 97.00 185 ILE A O 1
ATOM 1574 N N . HIS A 1 186 ? -4.762 5.873 2.477 1.00 96.44 186 HIS A N 1
ATOM 1575 C CA . HIS A 1 186 ? -4.231 5.778 3.834 1.00 96.44 186 HIS A CA 1
ATOM 1576 C C . HIS A 1 186 ? -3.856 7.150 4.404 1.00 96.44 186 HIS A C 1
ATOM 1578 O O . HIS A 1 186 ? -4.129 7.391 5.577 1.00 96.44 186 HIS A O 1
ATOM 1584 N N . VAL A 1 187 ? -3.344 8.091 3.602 1.00 97.50 187 VAL A N 1
ATOM 1585 C CA . VAL A 1 187 ? -3.161 9.490 4.039 1.00 97.50 187 VAL A CA 1
ATOM 1586 C C . VAL A 1 187 ? -4.486 10.063 4.548 1.00 97.50 187 VAL A C 1
ATOM 1588 O O . VAL A 1 187 ? -4.562 10.556 5.673 1.00 97.50 187 VAL A O 1
ATOM 1591 N N . ILE A 1 188 ? -5.558 9.946 3.760 1.00 96.00 188 ILE A N 1
ATOM 1592 C CA . ILE A 1 188 ? -6.879 10.483 4.122 1.00 96.00 188 ILE A CA 1
ATOM 1593 C C . ILE A 1 188 ? -7.446 9.758 5.354 1.00 96.00 188 ILE A C 1
ATOM 1595 O O . ILE A 1 188 ? -7.965 10.397 6.275 1.00 96.00 188 ILE A O 1
ATOM 1599 N N . MET A 1 189 ? -7.332 8.429 5.395 1.00 94.94 189 MET A N 1
ATOM 1600 C CA . MET A 1 189 ? -7.847 7.588 6.477 1.00 94.94 189 MET A CA 1
ATOM 1601 C C . MET A 1 189 ? -7.112 7.828 7.806 1.00 94.94 189 MET A C 1
ATOM 1603 O O . MET A 1 189 ? -7.751 8.028 8.840 1.00 94.94 189 MET A O 1
ATOM 1607 N N . TYR A 1 190 ? -5.781 7.857 7.810 1.00 95.81 190 TYR A N 1
ATOM 1608 C CA . TYR A 1 190 ? -5.009 8.101 9.029 1.00 95.81 190 TYR A CA 1
ATOM 1609 C C . TYR A 1 190 ? -5.075 9.562 9.472 1.00 95.81 190 TYR A C 1
ATOM 1611 O O . TYR A 1 190 ? -5.107 9.838 10.676 1.00 95.81 190 TYR A O 1
ATOM 1619 N N . TYR A 1 191 ? -5.213 10.510 8.541 1.00 94.44 191 TYR A N 1
ATOM 1620 C CA . TYR A 1 191 ? -5.554 11.885 8.894 1.00 94.44 191 TYR A CA 1
ATOM 1621 C C . TYR A 1 191 ? -6.917 11.957 9.600 1.00 94.44 191 TYR A C 1
ATOM 1623 O O . TYR A 1 191 ? -7.033 12.565 10.666 1.00 94.44 191 TYR A O 1
ATOM 1631 N N . TYR A 1 192 ? -7.932 11.256 9.084 1.00 92.31 192 TYR A N 1
ATOM 1632 C CA . TYR A 1 192 ? -9.226 11.113 9.756 1.00 92.31 192 TYR A CA 1
ATOM 1633 C C . TYR A 1 192 ? -9.072 10.537 11.175 1.00 92.31 192 TYR A C 1
ATOM 1635 O O . TYR A 1 192 ? -9.589 11.113 12.138 1.00 92.31 192 TYR A O 1
ATOM 1643 N N . TYR A 1 193 ? -8.330 9.435 11.338 1.00 90.19 193 TYR A N 1
ATOM 1644 C CA . TYR A 1 193 ? -8.156 8.790 12.642 1.00 90.19 193 TYR A CA 1
ATOM 1645 C C . TYR A 1 193 ? -7.320 9.608 13.629 1.00 90.19 193 TYR A C 1
ATOM 1647 O O . TYR A 1 193 ? -7.602 9.574 14.830 1.00 90.19 193 TYR A O 1
ATOM 1655 N N . SER A 1 194 ? -6.326 10.371 13.167 1.00 90.62 194 SER A N 1
ATOM 1656 C CA . SER A 1 194 ? -5.559 11.275 14.033 1.00 90.62 194 SER A CA 1
ATOM 1657 C C . SER A 1 194 ? -6.454 12.387 14.591 1.00 90.62 194 SER A C 1
ATOM 1659 O O . SER A 1 194 ? -6.467 12.618 15.800 1.00 90.62 194 SER A O 1
ATOM 1661 N N . ARG A 1 195 ? -7.305 12.995 13.753 1.00 90.06 195 ARG A N 1
ATOM 1662 C CA . ARG A 1 195 ? -8.295 14.004 14.170 1.00 90.06 195 ARG A CA 1
ATOM 1663 C C . ARG A 1 195 ? -9.340 13.421 15.123 1.00 90.06 195 ARG A C 1
ATOM 1665 O O . ARG A 1 195 ? -9.636 14.022 16.155 1.00 90.06 195 ARG A O 1
ATOM 1672 N N . ALA A 1 196 ? -9.850 12.227 14.828 1.00 86.25 196 ALA A N 1
ATOM 1673 C CA . ALA A 1 196 ? -10.800 11.544 15.701 1.00 86.25 196 ALA A CA 1
ATOM 1674 C C . ALA A 1 196 ? -10.191 11.197 17.077 1.00 86.25 196 ALA A C 1
ATOM 1676 O O . ALA A 1 196 ? -10.896 11.213 18.086 1.00 86.25 196 ALA A O 1
ATOM 1677 N N . ALA A 1 197 ? -8.882 10.924 17.152 1.00 85.50 197 ALA A N 1
ATOM 1678 C CA . ALA A 1 197 ? -8.194 10.603 18.406 1.00 85.50 197 ALA A CA 1
ATOM 1679 C C . ALA A 1 197 ? -8.147 11.774 19.402 1.00 85.50 197 ALA A C 1
ATOM 1681 O O . ALA A 1 197 ? -8.156 11.542 20.612 1.00 85.50 197 ALA A O 1
ATOM 1682 N N . ILE A 1 198 ? -8.140 13.015 18.905 1.00 86.75 198 ILE A N 1
ATOM 1683 C CA . ILE A 1 198 ? -8.187 14.243 19.716 1.00 86.75 198 ILE A CA 1
ATOM 1684 C C . ILE A 1 198 ? -9.620 14.761 19.937 1.00 86.75 198 ILE A C 1
ATOM 1686 O O . ILE A 1 198 ? -9.807 15.869 20.426 1.00 86.75 198 ILE A O 1
ATOM 1690 N N . GLY A 1 199 ? -10.639 13.954 19.613 1.00 80.38 199 GLY A N 1
ATOM 1691 C CA . GLY A 1 199 ? -12.045 14.264 19.894 1.00 80.38 199 GLY A CA 1
ATOM 1692 C C . GLY A 1 199 ? -12.704 15.214 18.894 1.00 80.38 199 GLY A C 1
ATOM 1693 O O . GLY A 1 199 ? -13.796 15.710 19.157 1.00 80.38 199 GLY A O 1
ATOM 1694 N N . ILE A 1 200 ? -12.074 15.465 17.744 1.00 83.69 200 ILE A N 1
ATOM 1695 C CA . ILE A 1 200 ? -12.668 16.304 16.705 1.00 83.69 200 ILE A CA 1
ATOM 1696 C C . ILE A 1 200 ? -13.698 15.475 15.942 1.00 83.69 200 ILE A C 1
ATOM 1698 O O . ILE A 1 200 ? -13.371 14.439 15.361 1.00 83.69 200 ILE A O 1
ATOM 1702 N N . ASN A 1 201 ? -14.946 15.943 15.930 1.00 76.62 201 ASN A N 1
ATOM 1703 C CA . ASN A 1 201 ? -16.014 15.314 15.166 1.00 76.62 201 ASN A CA 1
ATOM 1704 C C . ASN A 1 201 ? -15.787 15.536 13.672 1.00 76.62 201 ASN A C 1
ATOM 1706 O O . ASN A 1 201 ? -15.830 16.661 13.177 1.00 76.62 201 ASN A O 1
ATOM 1710 N N . VAL A 1 202 ? -15.560 14.443 12.949 1.00 77.50 202 VAL A N 1
ATOM 1711 C CA . VAL A 1 202 ? -15.311 14.471 11.511 1.00 77.50 202 VAL A CA 1
ATOM 1712 C C . VAL A 1 202 ? -16.510 13.881 10.770 1.00 77.50 202 VAL A C 1
ATOM 1714 O O . VAL A 1 202 ? -16.755 12.674 10.806 1.00 77.50 202 VAL A O 1
ATOM 1717 N N . THR A 1 203 ? -17.264 14.741 10.088 1.00 81.69 203 THR A N 1
ATOM 1718 C CA . THR A 1 203 ? -18.529 14.397 9.414 1.00 81.69 203 THR A CA 1
ATOM 1719 C C . THR A 1 203 ? -18.337 13.659 8.086 1.00 81.69 203 THR A C 1
ATOM 1721 O O . THR A 1 203 ? -19.254 12.996 7.606 1.00 81.69 203 THR A O 1
ATOM 1724 N N . TRP A 1 204 ? -17.135 13.702 7.504 1.00 85.19 204 TRP A N 1
ATOM 1725 C CA . TRP A 1 204 ? -16.842 13.126 6.189 1.00 85.19 204 TRP A CA 1
ATOM 1726 C C . TRP A 1 204 ? -16.390 11.656 6.209 1.00 85.19 204 TRP A C 1
ATOM 1728 O O . TRP A 1 204 ? -15.938 11.146 5.187 1.00 85.19 204 TRP A O 1
ATOM 1738 N N . LYS A 1 205 ? -16.592 10.923 7.318 1.00 84.62 205 LYS A N 1
ATOM 1739 C CA . LYS A 1 205 ? -16.273 9.480 7.437 1.00 84.62 205 LYS A CA 1
ATOM 1740 C C . LYS A 1 205 ? -16.777 8.655 6.244 1.00 84.62 205 LYS A C 1
ATOM 1742 O O . LYS A 1 205 ? -16.066 7.794 5.743 1.00 84.62 205 LYS A O 1
ATOM 1747 N N . LYS A 1 206 ? -17.999 8.936 5.777 1.00 87.56 206 LYS A N 1
ATOM 1748 C CA . LYS A 1 206 ? -18.622 8.234 4.644 1.00 87.56 206 LYS A CA 1
ATOM 1749 C C . LYS A 1 206 ? -17.803 8.358 3.354 1.00 87.56 206 LYS A C 1
ATOM 1751 O O . LYS A 1 206 ? -17.719 7.396 2.599 1.00 87.56 206 LYS A O 1
ATOM 1756 N N . TYR A 1 207 ? -17.205 9.523 3.106 1.00 90.44 207 TYR A N 1
A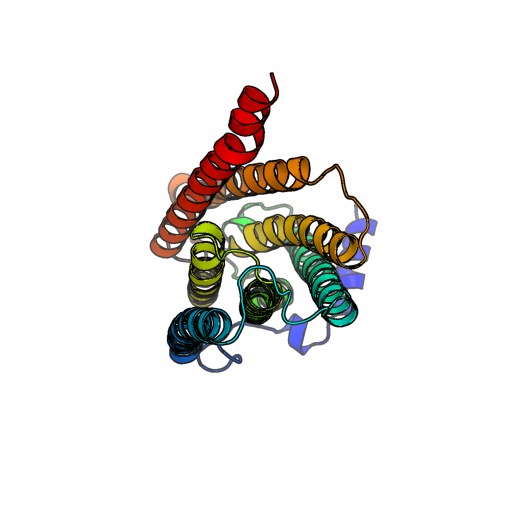TOM 1757 C CA . TYR A 1 207 ? -16.410 9.757 1.902 1.00 90.44 207 TYR A CA 1
ATOM 1758 C C . TYR A 1 207 ? -15.114 8.947 1.911 1.00 90.44 207 TYR A C 1
ATOM 1760 O O . TYR A 1 207 ? -14.712 8.479 0.856 1.00 90.44 207 TYR A O 1
ATOM 1768 N N . VAL A 1 208 ? -14.527 8.674 3.084 1.00 91.50 208 VAL A N 1
ATOM 1769 C CA . VAL A 1 208 ? -13.369 7.767 3.198 1.00 91.50 208 VAL A CA 1
ATOM 1770 C C . VAL A 1 208 ? -13.719 6.379 2.670 1.00 91.50 208 VAL A C 1
ATOM 1772 O O . VAL A 1 208 ? -13.006 5.845 1.831 1.00 91.50 208 VAL A O 1
ATOM 1775 N N . THR A 1 209 ? -14.862 5.828 3.088 1.00 90.94 209 THR A N 1
ATOM 1776 C CA . THR A 1 209 ? -15.315 4.511 2.618 1.00 90.94 209 THR A CA 1
ATOM 1777 C C . THR A 1 209 ? -15.618 4.505 1.118 1.00 90.94 209 THR A C 1
ATOM 1779 O O . THR A 1 209 ? -15.318 3.528 0.441 1.00 90.94 209 THR A O 1
ATOM 1782 N N . ILE A 1 210 ? -16.177 5.592 0.575 1.00 93.38 210 ILE A N 1
ATOM 1783 C CA . ILE A 1 210 ? -16.417 5.718 -0.873 1.00 93.38 210 ILE A CA 1
ATOM 1784 C C . ILE A 1 210 ? -15.092 5.743 -1.643 1.00 93.38 210 ILE A C 1
ATOM 1786 O O . ILE A 1 210 ? -14.969 5.061 -2.657 1.00 93.38 210 ILE A O 1
ATOM 1790 N N . LEU A 1 211 ? -14.097 6.485 -1.152 1.00 95.12 211 LEU A N 1
ATOM 1791 C CA . LEU A 1 211 ? -12.772 6.542 -1.764 1.00 95.12 211 LEU A CA 1
ATOM 1792 C C . LEU A 1 211 ? -12.059 5.179 -1.702 1.00 95.12 211 LEU A C 1
ATOM 1794 O O . LEU A 1 211 ? -11.474 4.771 -2.698 1.00 95.12 211 LEU A O 1
ATOM 1798 N N . GLN A 1 212 ? -12.175 4.440 -0.592 1.00 94.94 212 GLN A N 1
ATOM 1799 C CA . GLN A 1 212 ? -11.673 3.060 -0.472 1.00 94.94 212 GLN A CA 1
ATOM 1800 C C . GLN A 1 212 ? -12.327 2.113 -1.490 1.00 94.94 212 GLN A C 1
ATOM 1802 O O . GLN A 1 212 ? -11.641 1.328 -2.134 1.00 94.94 212 GLN A O 1
ATOM 1807 N N . ILE A 1 213 ? -13.647 2.209 -1.692 1.00 95.88 213 ILE A N 1
ATOM 1808 C CA . ILE A 1 213 ? -14.339 1.426 -2.729 1.00 95.88 213 ILE A CA 1
ATOM 1809 C C . ILE A 1 213 ? -13.814 1.794 -4.124 1.00 95.88 213 ILE A C 1
ATOM 1811 O O . ILE A 1 213 ? -13.532 0.905 -4.923 1.00 95.88 213 ILE A O 1
ATOM 1815 N N . GLY A 1 214 ? -13.656 3.091 -4.407 1.00 96.62 214 GLY A N 1
ATOM 1816 C CA . GLY A 1 214 ? -13.091 3.568 -5.671 1.00 96.62 214 GLY A CA 1
ATOM 1817 C C . GLY A 1 214 ? -11.673 3.049 -5.918 1.00 96.62 214 GLY A C 1
ATOM 1818 O O . GLY A 1 214 ? -11.371 2.624 -7.028 1.00 96.62 214 GLY A O 1
ATOM 1819 N N . GLN A 1 215 ? -10.837 3.007 -4.878 1.00 96.75 215 GLN A N 1
ATOM 1820 C CA . GLN A 1 215 ? -9.491 2.435 -4.930 1.00 96.75 215 GLN A CA 1
ATOM 1821 C C . GLN A 1 215 ? -9.518 0.967 -5.367 1.00 96.75 215 GLN A C 1
ATOM 1823 O O . GLN A 1 215 ? -8.839 0.621 -6.326 1.00 96.75 215 GLN A O 1
ATOM 1828 N N . PHE A 1 216 ? -10.350 0.123 -4.748 1.00 96.62 216 PHE A N 1
ATOM 1829 C CA . PHE A 1 216 ? -10.430 -1.288 -5.143 1.00 96.62 216 PHE A CA 1
ATOM 1830 C C . PHE A 1 216 ? -10.918 -1.478 -6.583 1.00 96.62 216 PHE A C 1
ATOM 1832 O O . PHE A 1 216 ? -10.466 -2.392 -7.259 1.00 96.62 216 PHE A O 1
ATOM 1839 N N . VAL A 1 217 ? -11.808 -0.613 -7.080 1.00 97.12 217 VAL A N 1
ATOM 1840 C CA . VAL A 1 217 ? -12.216 -0.648 -8.495 1.00 97.12 217 VAL A CA 1
ATOM 1841 C C . VAL A 1 217 ? -11.034 -0.316 -9.411 1.00 97.12 217 VAL A C 1
ATOM 1843 O O . VAL A 1 217 ? -10.815 -1.020 -10.394 1.00 97.12 217 VAL A O 1
ATOM 1846 N N . LEU A 1 218 ? -10.248 0.713 -9.085 1.00 96.56 218 LEU A N 1
ATOM 1847 C CA . LEU A 1 218 ? -9.045 1.059 -9.850 1.00 96.56 218 LEU A CA 1
ATOM 1848 C C . LEU A 1 218 ? -8.018 -0.081 -9.833 1.00 96.56 218 LEU A C 1
ATOM 1850 O O . LEU A 1 218 ? -7.498 -0.439 -10.888 1.00 96.56 218 LEU A O 1
ATOM 1854 N N . ASP A 1 219 ? -7.799 -0.704 -8.676 1.00 95.75 219 ASP A N 1
ATOM 1855 C CA . ASP A 1 219 ? -6.857 -1.817 -8.507 1.00 95.75 219 ASP A CA 1
ATOM 1856 C C . ASP A 1 219 ? -7.315 -3.115 -9.222 1.00 95.75 219 ASP A C 1
ATOM 1858 O O . ASP A 1 219 ? -6.510 -4.022 -9.428 1.00 95.75 219 ASP A O 1
ATOM 1862 N N . LEU A 1 220 ? -8.579 -3.217 -9.655 1.00 96.75 220 LEU A N 1
ATOM 1863 C CA . LEU A 1 220 ? -9.067 -4.303 -10.526 1.00 96.75 220 LEU A CA 1
ATOM 1864 C C . LEU A 1 220 ? -8.923 -3.974 -12.020 1.00 96.75 220 LEU A C 1
ATOM 1866 O O . LEU A 1 220 ? -8.619 -4.844 -12.837 1.00 96.75 220 LEU A O 1
ATOM 1870 N N . VAL A 1 221 ? -9.147 -2.711 -12.390 1.00 96.75 221 VAL A N 1
ATOM 1871 C CA . VAL A 1 221 ? -9.181 -2.277 -13.795 1.00 96.75 221 VAL A CA 1
ATOM 1872 C C . VAL A 1 221 ? -7.783 -2.006 -14.348 1.00 96.75 221 VAL A C 1
ATOM 1874 O O . VAL A 1 221 ? -7.477 -2.401 -15.468 1.00 96.75 221 VAL A O 1
ATOM 1877 N N . VAL A 1 222 ? -6.916 -1.341 -13.587 1.00 95.56 222 VAL A N 1
ATOM 1878 C CA . VAL A 1 222 ? -5.588 -0.935 -14.075 1.00 95.56 222 VAL A CA 1
ATOM 1879 C C . VAL A 1 222 ? -4.692 -2.138 -14.413 1.00 95.56 222 VAL A C 1
ATOM 1881 O O . VAL A 1 222 ? -4.055 -2.107 -15.468 1.00 95.56 222 VAL A O 1
ATOM 1884 N N . PRO A 1 223 ? -4.674 -3.233 -13.627 1.00 94.44 223 PRO A N 1
ATOM 1885 C CA . PRO A 1 223 ? -3.888 -4.422 -13.966 1.00 94.44 223 PRO A CA 1
ATOM 1886 C C . PRO A 1 223 ? -4.274 -5.117 -15.277 1.00 94.44 223 PRO A C 1
ATOM 1888 O O . PRO A 1 223 ? -3.490 -5.907 -15.793 1.00 94.44 223 PRO A O 1
ATOM 1891 N N . GLN A 1 224 ? -5.422 -4.789 -15.876 1.00 94.00 224 GLN A N 1
ATOM 1892 C CA . GLN A 1 224 ? -5.770 -5.290 -17.210 1.00 94.00 224 GLN A CA 1
ATOM 1893 C C . GLN A 1 224 ? -4.800 -4.777 -18.292 1.00 94.00 224 GLN A C 1
ATOM 1895 O O . GLN A 1 224 ? -4.628 -5.429 -19.319 1.00 94.00 224 GLN A O 1
ATOM 1900 N N . LEU A 1 225 ? -4.100 -3.657 -18.052 1.00 93.94 225 LEU A N 1
ATOM 1901 C CA . LEU A 1 225 ? -3.027 -3.178 -18.931 1.00 93.94 225 LEU A CA 1
ATOM 1902 C C . LEU A 1 225 ? -1.826 -4.132 -18.958 1.00 93.94 225 LEU A C 1
ATOM 1904 O O . LEU A 1 225 ? -1.233 -4.324 -20.015 1.00 93.94 225 LEU A O 1
ATOM 1908 N N . TYR A 1 226 ? -1.487 -4.762 -17.831 1.00 94.00 226 TYR A N 1
ATOM 1909 C CA . TYR A 1 226 ? -0.439 -5.787 -17.793 1.00 94.00 226 TYR A CA 1
ATOM 1910 C C . TYR A 1 226 ? -0.827 -6.988 -18.655 1.00 94.00 226 TYR A C 1
ATOM 1912 O O . TYR A 1 226 ? -0.032 -7.431 -19.475 1.00 94.00 226 TYR A O 1
ATOM 1920 N N . LEU A 1 227 ? -2.073 -7.465 -18.530 1.00 94.44 227 LEU A N 1
ATOM 1921 C CA . LEU A 1 227 ? -2.580 -8.575 -19.344 1.00 94.44 227 LEU A CA 1
ATOM 1922 C C . LEU A 1 227 ? -2.601 -8.227 -20.832 1.00 94.44 227 LEU A C 1
ATOM 1924 O O . LEU A 1 227 ? -2.243 -9.062 -21.655 1.00 94.44 227 LEU A O 1
ATOM 1928 N N . TYR A 1 228 ? -2.963 -6.991 -21.183 1.00 95.00 228 TYR A N 1
ATOM 1929 C CA . TYR A 1 228 ? -2.859 -6.508 -22.557 1.00 95.00 228 TYR A CA 1
ATOM 1930 C C . TYR A 1 228 ? -1.420 -6.614 -23.082 1.00 95.00 228 TYR A C 1
ATOM 1932 O O . TYR A 1 228 ? -1.205 -7.160 -24.163 1.00 95.00 228 TYR A O 1
ATOM 1940 N N . TYR A 1 229 ? -0.427 -6.144 -22.322 1.00 94.62 229 TYR A N 1
ATOM 1941 C CA . TYR A 1 229 ? 0.968 -6.231 -22.755 1.00 94.62 229 TYR A CA 1
ATOM 1942 C C . TYR A 1 229 ? 1.472 -7.670 -22.849 1.00 94.62 229 TYR A C 1
ATOM 1944 O O . TYR A 1 229 ? 2.153 -8.005 -23.814 1.00 94.62 229 TYR A O 1
ATOM 1952 N N . LEU A 1 230 ? 1.091 -8.519 -21.896 1.00 93.50 230 LEU A N 1
ATOM 1953 C CA . LEU A 1 230 ? 1.507 -9.916 -21.860 1.00 93.50 230 LEU A CA 1
ATOM 1954 C C . LEU A 1 230 ? 0.918 -10.730 -23.023 1.00 93.50 230 LEU A C 1
ATOM 1956 O O . LEU A 1 230 ? 1.638 -11.485 -23.668 1.00 93.50 230 LEU A O 1
ATOM 1960 N N . TYR A 1 231 ? -0.379 -10.567 -23.303 1.00 94.19 231 TYR A N 1
ATOM 1961 C CA . TYR A 1 231 ? -1.119 -11.445 -24.216 1.00 94.19 231 TYR A CA 1
ATOM 1962 C C . TYR A 1 231 ? -1.391 -10.866 -25.601 1.00 94.19 231 TYR A C 1
ATOM 1964 O O . TYR A 1 231 ? -1.517 -11.624 -26.556 1.00 94.19 231 TYR A O 1
ATOM 1972 N N . VAL A 1 232 ? -1.545 -9.546 -25.718 1.00 94.62 232 VAL A N 1
ATOM 1973 C CA . VAL A 1 232 ? -1.901 -8.894 -26.989 1.00 94.62 232 VAL A CA 1
ATOM 1974 C C . VAL A 1 232 ? -0.672 -8.282 -27.643 1.00 94.62 232 VAL A C 1
ATOM 1976 O O . VAL A 1 232 ? -0.483 -8.425 -28.845 1.00 94.62 232 VAL A O 1
ATOM 1979 N N . ALA A 1 233 ? 0.164 -7.599 -26.858 1.00 93.12 233 ALA A N 1
ATOM 1980 C CA . ALA A 1 233 ? 1.417 -7.035 -27.356 1.00 93.12 233 ALA A CA 1
ATOM 1981 C C . ALA A 1 233 ? 2.589 -8.035 -27.315 1.00 93.12 233 ALA A C 1
ATO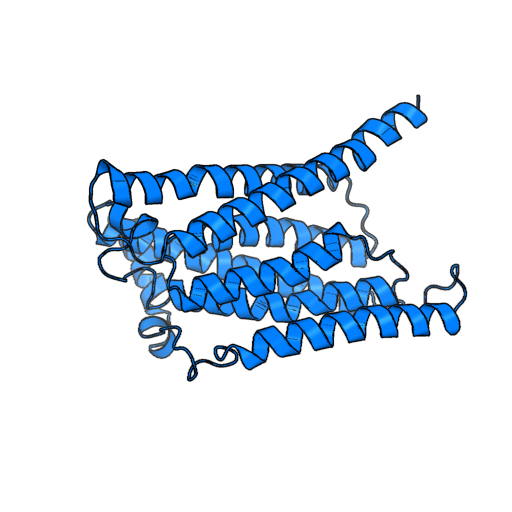M 1983 O O . ALA A 1 233 ? 3.665 -7.706 -27.806 1.00 93.12 233 ALA A O 1
ATOM 1984 N N . GLU A 1 234 ? 2.381 -9.223 -26.732 1.00 91.75 234 GLU A N 1
ATOM 1985 C CA . GLU A 1 234 ? 3.365 -10.313 -26.616 1.00 91.75 234 GLU A CA 1
ATOM 1986 C C . GLU A 1 234 ? 4.699 -9.874 -25.979 1.00 91.75 234 GLU A C 1
ATOM 1988 O O . GLU A 1 234 ? 5.785 -10.339 -26.333 1.00 91.75 234 GLU A O 1
ATOM 1993 N N . VAL A 1 235 ? 4.625 -8.960 -25.006 1.00 92.06 235 VAL A N 1
ATOM 1994 C CA . VAL A 1 235 ? 5.785 -8.450 -24.271 1.00 92.06 235 VAL A CA 1
ATOM 1995 C C . VAL A 1 235 ? 6.054 -9.326 -23.055 1.00 92.06 235 VAL A C 1
ATOM 1997 O O . VAL A 1 235 ? 5.159 -9.669 -22.283 1.00 92.06 235 VAL A O 1
ATOM 2000 N N . LYS A 1 236 ? 7.330 -9.637 -22.821 1.00 90.75 236 LYS A N 1
ATOM 2001 C CA . LYS A 1 236 ? 7.757 -10.312 -21.597 1.00 90.75 236 LYS A CA 1
ATOM 2002 C C . LYS A 1 236 ? 7.705 -9.350 -20.405 1.00 90.75 236 LYS A C 1
ATOM 2004 O O . LYS A 1 236 ? 8.605 -8.529 -20.239 1.00 90.75 236 LYS A O 1
ATOM 2009 N N . CYS A 1 237 ? 6.683 -9.490 -19.567 1.00 92.75 237 CYS A N 1
ATOM 2010 C CA . CYS A 1 237 ? 6.512 -8.676 -18.364 1.00 92.75 237 CYS A CA 1
ATOM 2011 C C . CYS A 1 237 ? 7.233 -9.249 -17.137 1.00 92.75 237 CYS A C 1
ATOM 2013 O O . CYS A 1 237 ? 7.486 -10.451 -17.045 1.00 92.75 237 CYS A O 1
ATOM 2015 N N . SER A 1 238 ? 7.553 -8.377 -16.178 1.00 93.56 238 SER A N 1
ATOM 2016 C CA . SER A 1 238 ? 8.062 -8.771 -14.863 1.00 93.56 238 SER A CA 1
ATOM 2017 C C . SER A 1 238 ? 6.921 -9.154 -13.919 1.00 93.56 238 SER A C 1
ATOM 2019 O O . SER A 1 238 ? 5.943 -8.419 -13.783 1.00 93.56 238 SER A O 1
ATOM 2021 N N . GLY A 1 239 ? 7.079 -10.277 -13.225 1.00 92.69 239 GLY A N 1
ATOM 2022 C CA . GLY A 1 239 ? 6.049 -10.883 -12.383 1.00 92.69 239 GLY A CA 1
ATOM 2023 C C . GLY A 1 239 ? 5.359 -12.062 -13.060 1.00 92.69 239 GLY A C 1
ATOM 2024 O O . GLY A 1 239 ? 5.471 -12.250 -14.271 1.00 92.69 239 GLY A O 1
ATOM 2025 N N . SER A 1 240 ? 4.672 -12.863 -12.258 1.00 93.94 240 SER A N 1
ATOM 2026 C CA . SER A 1 240 ? 3.952 -14.056 -12.685 1.00 93.94 240 SER A CA 1
ATOM 2027 C C . SER A 1 240 ? 2.442 -13.832 -12.717 1.00 93.94 240 SER A C 1
ATOM 2029 O O . SER A 1 240 ? 1.869 -13.022 -11.978 1.00 93.94 240 SER A O 1
ATOM 2031 N N . GLU A 1 241 ? 1.768 -14.574 -13.587 1.00 93.62 241 GLU A N 1
ATOM 2032 C CA . GLU A 1 241 ? 0.320 -14.484 -13.740 1.00 93.62 241 GLU A CA 1
ATOM 2033 C C . GLU A 1 2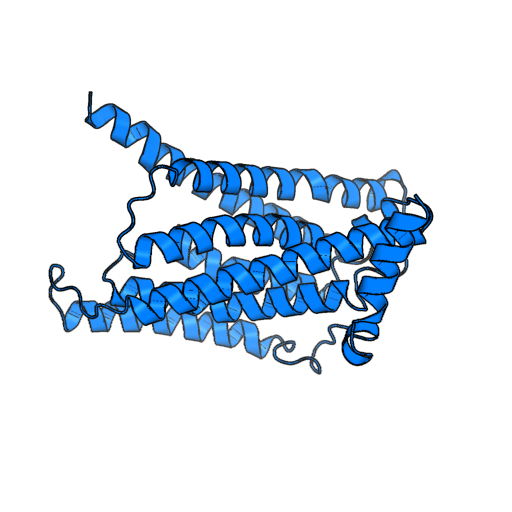41 ? -0.420 -14.996 -12.507 1.00 93.62 241 GLU A C 1
ATOM 2035 O O . GLU A 1 241 ? -1.470 -14.472 -12.138 1.00 93.62 241 GLU A O 1
ATOM 2040 N N . GLU A 1 242 ? 0.137 -15.998 -11.831 1.00 94.94 242 GLU A N 1
ATOM 2041 C CA . GLU A 1 242 ? -0.430 -16.576 -10.621 1.00 94.94 242 GLU A CA 1
ATOM 2042 C C . GLU A 1 242 ? -0.550 -15.521 -9.521 1.00 94.94 242 GLU A C 1
ATOM 2044 O O . GLU A 1 242 ? -1.585 -15.420 -8.855 1.00 94.94 242 GLU A O 1
ATOM 2049 N N . VAL A 1 243 ? 0.484 -14.693 -9.353 1.00 95.75 243 VAL A N 1
ATOM 2050 C CA . VAL A 1 243 ? 0.497 -13.614 -8.360 1.00 95.75 243 VAL A CA 1
ATOM 2051 C C . VAL A 1 243 ? -0.443 -12.481 -8.759 1.00 95.75 243 VAL A C 1
ATOM 2053 O O . VAL A 1 243 ? -1.128 -11.925 -7.895 1.00 95.75 243 VAL A O 1
ATOM 2056 N N . LEU A 1 244 ? -0.550 -12.179 -10.055 1.00 95.69 244 LEU A N 1
ATOM 2057 C CA . LEU A 1 244 ? -1.533 -11.227 -10.565 1.00 95.69 244 LEU A CA 1
ATOM 2058 C C . LEU A 1 244 ? -2.967 -11.677 -10.245 1.00 95.69 244 LEU A C 1
ATOM 2060 O O . LEU A 1 244 ? -3.731 -10.911 -9.653 1.00 95.69 244 LEU A O 1
ATOM 2064 N N . TRP A 1 245 ? -3.334 -12.912 -10.596 1.00 96.44 245 TRP A N 1
ATOM 2065 C CA . TRP A 1 245 ? -4.678 -13.446 -10.361 1.00 96.44 245 TRP A CA 1
ATOM 2066 C C . TRP A 1 245 ? -4.991 -13.602 -8.873 1.00 96.44 245 TRP A C 1
ATOM 2068 O O . TRP A 1 245 ? -6.108 -13.293 -8.447 1.00 96.44 245 TRP A O 1
ATOM 2078 N N . LEU A 1 246 ? -4.004 -13.995 -8.060 1.00 96.75 246 LEU A N 1
ATOM 2079 C CA . LEU A 1 246 ? -4.118 -13.984 -6.602 1.00 96.75 246 LEU A CA 1
ATOM 2080 C C . LEU A 1 246 ? -4.445 -12.574 -6.089 1.00 96.75 246 LEU A C 1
ATOM 2082 O O . LEU A 1 246 ? -5.379 -12.404 -5.302 1.00 96.75 246 LEU A O 1
ATOM 2086 N N . GLY A 1 247 ? -3.716 -11.561 -6.563 1.00 96.38 247 GLY A N 1
ATOM 2087 C CA . GLY A 1 247 ? -3.966 -10.161 -6.231 1.00 96.38 247 GLY A CA 1
ATOM 2088 C C . GLY A 1 247 ? -5.367 -9.705 -6.633 1.00 96.38 247 GLY A C 1
ATOM 2089 O O . GLY A 1 247 ? -6.097 -9.178 -5.797 1.00 96.38 247 GLY A O 1
ATOM 2090 N N . GLN A 1 248 ? -5.785 -9.977 -7.872 1.00 97.06 248 GLN A N 1
ATOM 2091 C CA . GLN A 1 248 ? -7.130 -9.653 -8.364 1.00 97.06 248 GLN A CA 1
ATOM 2092 C C . GLN A 1 248 ? -8.229 -10.298 -7.506 1.00 97.06 248 GLN A C 1
ATOM 2094 O O . GLN A 1 248 ? -9.182 -9.625 -7.110 1.00 97.06 248 GLN A O 1
ATOM 2099 N N . GLY A 1 249 ? -8.076 -11.578 -7.148 1.00 97.69 249 GLY A N 1
ATOM 2100 C CA . GLY A 1 249 ? -9.020 -12.284 -6.279 1.00 97.69 249 GLY A CA 1
ATOM 2101 C C . GLY A 1 249 ? -9.121 -11.665 -4.882 1.00 97.69 249 GLY A C 1
ATOM 2102 O O . GLY A 1 249 ? -10.223 -11.459 -4.362 1.00 97.69 249 GLY A O 1
ATOM 2103 N N . VAL A 1 250 ? -7.984 -11.297 -4.286 1.00 97.00 250 VAL A N 1
ATOM 2104 C CA . VAL A 1 250 ? -7.942 -10.612 -2.986 1.00 97.00 250 VAL A CA 1
ATOM 2105 C C . VAL A 1 250 ? -8.620 -9.244 -3.055 1.00 97.00 250 VAL A C 1
ATOM 2107 O O . VAL A 1 250 ? -9.481 -8.954 -2.221 1.00 97.00 250 VAL A O 1
ATOM 2110 N N . ILE A 1 251 ? -8.289 -8.414 -4.046 1.00 96.94 251 ILE A N 1
ATOM 2111 C CA . ILE A 1 251 ? -8.883 -7.079 -4.195 1.00 96.94 251 ILE A CA 1
ATOM 2112 C C . ILE A 1 251 ? -10.393 -7.174 -4.432 1.00 96.94 251 ILE A C 1
ATOM 2114 O O . ILE A 1 251 ? -11.158 -6.427 -3.818 1.00 96.94 251 ILE A O 1
ATOM 2118 N N . LEU A 1 252 ? -10.850 -8.140 -5.235 1.00 97.75 252 LEU A N 1
ATOM 2119 C CA . LEU A 1 252 ? -12.276 -8.401 -5.423 1.00 97.75 252 LEU A CA 1
ATOM 2120 C C . LEU A 1 252 ? -12.956 -8.762 -4.095 1.00 97.75 252 LEU A C 1
ATOM 2122 O O . LEU A 1 252 ? -14.032 -8.241 -3.789 1.00 97.75 252 LEU A O 1
ATOM 2126 N N . SER A 1 253 ? -12.319 -9.598 -3.268 1.00 97.31 253 SER A N 1
ATOM 2127 C CA . SER A 1 253 ? -12.844 -9.935 -1.941 1.00 97.31 253 SER A CA 1
ATOM 2128 C C . SER A 1 253 ? -12.980 -8.697 -1.040 1.00 97.31 253 SER A C 1
ATOM 2130 O O . SER A 1 253 ? -14.002 -8.537 -0.367 1.00 97.31 253 SER A O 1
ATOM 2132 N N . PHE A 1 254 ? -12.013 -7.771 -1.075 1.00 96.19 254 PHE A N 1
ATOM 2133 C CA . PHE A 1 254 ? -12.095 -6.512 -0.333 1.00 96.19 254 PHE A CA 1
ATOM 2134 C C . PHE A 1 254 ? -13.208 -5.611 -0.856 1.00 96.19 254 PHE A C 1
ATOM 2136 O O . PHE A 1 254 ? -13.985 -5.098 -0.050 1.00 96.19 254 PHE A O 1
ATOM 2143 N N . LEU A 1 255 ? -13.348 -5.467 -2.175 1.00 96.81 255 LEU A N 1
ATOM 2144 C CA . LEU A 1 255 ? -14.426 -4.686 -2.776 1.00 96.81 255 LEU A CA 1
ATOM 2145 C C . LEU A 1 255 ? -15.800 -5.169 -2.289 1.00 96.81 255 LEU A C 1
ATOM 2147 O O . LEU A 1 255 ? -16.607 -4.364 -1.821 1.00 96.81 255 LEU A O 1
ATOM 2151 N N . LEU A 1 256 ? -16.051 -6.481 -2.332 1.00 96.81 256 LEU A N 1
ATOM 2152 C CA . LEU A 1 256 ? -17.318 -7.065 -1.883 1.00 96.81 256 LEU A CA 1
ATOM 2153 C C . LEU A 1 256 ? -17.574 -6.814 -0.390 1.00 96.81 256 LEU A C 1
ATOM 2155 O O . LEU A 1 256 ? -18.672 -6.397 -0.013 1.00 96.81 256 LEU A O 1
ATOM 2159 N N . LEU A 1 257 ? -16.560 -6.999 0.460 1.00 94.56 257 LEU A N 1
ATOM 2160 C CA . LEU A 1 257 ? -16.686 -6.763 1.900 1.00 94.56 257 LEU A CA 1
ATOM 2161 C C . LEU A 1 257 ? -16.909 -5.279 2.234 1.00 94.56 257 LEU A C 1
ATOM 2163 O O . LEU A 1 257 ? -17.707 -4.957 3.117 1.00 94.56 257 LEU A O 1
ATOM 2167 N N . PHE A 1 258 ? -16.254 -4.358 1.523 1.00 93.00 258 PHE A N 1
ATOM 2168 C CA . PHE A 1 258 ? -16.448 -2.918 1.711 1.00 93.00 258 PHE A CA 1
ATOM 2169 C C . PHE A 1 258 ? -17.808 -2.441 1.198 1.00 93.00 258 PHE A C 1
ATOM 2171 O O . PHE A 1 258 ? -18.434 -1.590 1.834 1.00 93.00 258 PHE A O 1
ATOM 2178 N N . LEU A 1 259 ? -18.312 -3.013 0.102 1.00 94.38 259 LEU A N 1
ATOM 2179 C CA . LEU A 1 259 ? -19.679 -2.774 -0.363 1.00 94.38 259 LEU A CA 1
ATOM 2180 C C . LEU A 1 259 ? -20.703 -3.266 0.666 1.00 94.38 259 LEU A C 1
ATOM 2182 O O . LEU A 1 259 ? -21.630 -2.526 1.009 1.00 94.38 259 LEU A O 1
ATOM 2186 N N . GLN A 1 260 ? -20.510 -4.469 1.216 1.00 93.44 260 GLN A N 1
ATOM 2187 C CA . GLN A 1 260 ? -21.356 -5.005 2.283 1.00 93.44 260 GLN A CA 1
ATOM 2188 C C . GLN A 1 260 ? -21.335 -4.096 3.521 1.00 93.44 260 GLN A C 1
ATOM 2190 O O . GLN A 1 260 ? -22.397 -3.735 4.037 1.00 93.44 260 GLN A O 1
ATOM 2195 N N . PHE A 1 261 ? -20.147 -3.671 3.963 1.00 89.69 261 PHE A N 1
ATOM 2196 C CA . PHE A 1 261 ? -19.979 -2.723 5.065 1.00 89.69 261 PHE A CA 1
ATOM 2197 C C . PHE A 1 261 ? -20.707 -1.400 4.789 1.00 89.69 261 PHE A C 1
ATOM 2199 O O . PHE A 1 261 ? -21.479 -0.929 5.624 1.00 89.69 261 PHE A O 1
ATOM 2206 N N . TYR A 1 262 ? -20.531 -0.824 3.598 1.00 90.50 262 TYR A N 1
ATOM 2207 C CA . TYR A 1 262 ? -21.157 0.441 3.224 1.00 90.50 262 TYR A CA 1
ATOM 2208 C C . TYR A 1 262 ? -22.689 0.356 3.235 1.00 90.50 262 TYR A C 1
ATOM 2210 O O . TYR A 1 262 ? -23.360 1.249 3.761 1.00 90.50 262 TYR A O 1
ATOM 2218 N N . VAL A 1 263 ? -23.261 -0.718 2.681 1.00 90.56 263 VAL A N 1
ATOM 2219 C CA . VAL A 1 263 ? -24.714 -0.937 2.685 1.00 90.56 263 VAL A CA 1
ATOM 2220 C C . VAL A 1 263 ? -25.228 -1.094 4.116 1.00 90.56 263 VAL A C 1
ATOM 2222 O O . VAL A 1 263 ? -26.203 -0.434 4.486 1.00 90.56 263 VAL A O 1
ATOM 2225 N N . HIS A 1 264 ? -24.561 -1.910 4.932 1.00 87.31 264 HIS A N 1
ATOM 2226 C CA . HIS A 1 264 ? -24.974 -2.163 6.309 1.00 87.31 264 HIS A CA 1
ATOM 2227 C C . HIS A 1 264 ? -24.909 -0.898 7.178 1.00 87.31 264 HIS A C 1
ATOM 2229 O O . HIS A 1 264 ? -25.872 -0.576 7.866 1.00 87.31 264 HIS A O 1
ATOM 2235 N N . THR A 1 265 ? -23.820 -0.133 7.102 1.00 85.19 265 THR A N 1
ATOM 2236 C CA . THR A 1 265 ? -23.641 1.068 7.927 1.00 85.19 265 THR A CA 1
ATOM 2237 C C . THR A 1 265 ? -24.443 2.261 7.411 1.00 85.19 265 THR A C 1
ATOM 2239 O O . THR A 1 265 ? -25.095 2.937 8.192 1.00 85.19 265 THR A O 1
ATOM 2242 N N . TYR A 1 266 ? -24.445 2.553 6.107 1.00 85.00 266 TYR A N 1
ATOM 2243 C CA . TYR A 1 266 ? -24.979 3.835 5.617 1.00 85.00 266 TYR A CA 1
ATOM 2244 C C . TYR A 1 266 ? -26.366 3.759 4.979 1.00 85.00 266 TYR A C 1
ATOM 2246 O O . TYR A 1 266 ? -27.053 4.783 4.913 1.00 85.00 266 TYR A O 1
ATOM 2254 N N . ARG A 1 267 ? -26.793 2.592 4.481 1.00 76.94 267 ARG A N 1
ATOM 2255 C CA . ARG A 1 267 ? -28.134 2.428 3.890 1.00 76.94 267 ARG A CA 1
ATOM 2256 C C . ARG A 1 267 ? -29.136 1.843 4.876 1.00 76.94 267 ARG A C 1
ATOM 2258 O O . ARG A 1 267 ? -30.267 2.318 4.909 1.00 76.94 267 ARG A O 1
ATOM 2265 N N . VAL A 1 268 ? -28.742 0.851 5.675 1.00 69.69 268 VAL A N 1
ATOM 2266 C CA . VAL A 1 268 ? -29.655 0.217 6.641 1.00 69.69 268 VAL A CA 1
ATOM 2267 C C . VAL A 1 268 ? -29.905 1.114 7.857 1.00 69.69 268 VAL A C 1
ATOM 2269 O O . VAL A 1 268 ? -31.060 1.264 8.245 1.00 69.69 268 VAL A O 1
ATOM 2272 N N . GLU A 1 269 ? -28.890 1.787 8.415 1.00 60.47 269 GLU A N 1
ATOM 2273 C CA . GLU A 1 269 ? -29.105 2.712 9.547 1.00 60.47 269 GLU A CA 1
ATOM 2274 C C . GLU A 1 269 ? -29.982 3.912 9.163 1.00 60.47 269 GLU A C 1
ATOM 2276 O O . GLU A 1 269 ? -30.853 4.299 9.936 1.00 60.47 269 GLU A O 1
ATOM 2281 N N . ARG A 1 270 ? -29.858 4.441 7.935 1.00 58.78 270 ARG A N 1
ATOM 2282 C CA . ARG A 1 270 ? -30.756 5.502 7.437 1.00 58.78 270 ARG A CA 1
ATOM 2283 C C . ARG A 1 270 ? -32.225 5.078 7.395 1.00 58.78 270 ARG A C 1
ATOM 2285 O O . ARG A 1 270 ? -33.081 5.912 7.646 1.00 58.78 270 ARG A O 1
ATOM 2292 N N . LYS A 1 271 ? -32.514 3.805 7.101 1.00 51.72 271 LYS A N 1
ATOM 2293 C CA . LYS A 1 271 ? -33.884 3.264 7.095 1.00 51.72 271 LYS A CA 1
ATOM 2294 C C . LYS A 1 271 ? -34.461 3.016 8.493 1.00 51.72 271 LYS A C 1
ATOM 2296 O O . LYS A 1 271 ? -35.649 2.769 8.587 1.00 51.72 271 LYS A O 1
ATOM 2301 N N . LYS A 1 272 ? -33.643 3.027 9.552 1.00 47.81 272 LYS A N 1
ATOM 2302 C CA . LYS A 1 272 ? -34.111 2.897 10.946 1.00 47.81 272 LYS A CA 1
ATOM 2303 C C . LYS A 1 272 ? -34.367 4.248 11.625 1.00 47.81 272 LYS A C 1
ATOM 2305 O O . LYS A 1 272 ? -34.913 4.276 12.719 1.00 47.81 272 LYS A O 1
ATOM 2310 N N . VAL A 1 273 ? -33.914 5.342 11.011 1.00 48.47 273 VAL A N 1
ATOM 2311 C CA . VAL A 1 273 ? -34.035 6.724 11.520 1.00 48.47 273 VAL A CA 1
ATOM 2312 C C . VAL A 1 273 ? -35.170 7.484 10.803 1.00 48.47 273 VAL A C 1
ATOM 2314 O O . VAL A 1 273 ? -35.393 8.666 11.050 1.00 48.47 273 VAL A O 1
ATOM 2317 N N . HIS A 1 274 ? -35.895 6.817 9.906 1.00 37.44 274 HIS A N 1
ATOM 2318 C CA . HIS A 1 274 ? -37.144 7.270 9.285 1.00 37.44 274 HIS A CA 1
ATOM 2319 C C . HIS A 1 274 ? -38.221 6.232 9.574 1.00 37.44 274 HIS A C 1
ATOM 2321 O O . HIS A 1 274 ? -39.392 6.645 9.678 1.00 37.44 274 HIS A O 1
#

Foldseek 3Di:
DVVLLVVLVVVQVPDDPCQQFDALDAPPPPQLDPCNLVVLLVVLVVCLVVLLVVLPVPDPLPDLQDLCLVVQLVLLVVLLVLLCCLLVQLVSQLVNQCVVVPNDPCCQLFNLPLSCRGHNNVVSLVSVLVVLSSCSVVSVVCSSRSHDDDPLNSLCSSVVNVLSSVCSVQSRSCSSLLSNLVSVLSNVVSVVSSCVSVVHDDPCPLVSLVSLLVSLVCLLPVNVVNVCCVPVVVRNGRGDPVSVVSSNVSSVVSNVVSVVVSCVPPVVVVVVVD

Sequence (274 aa):
MSQFVEILDNIYSLYPDYVKNFSFEYGKTPLSHWRYPFFSLIAYTIFIYLFQFIINLKYRKEERVFELKRFTYLHNLFLCILSLFMATGNLLESIRIYIRNGYSLESVFCDPQTSTTVGPLNFWTYIFYLSKHYELIDTVLMILKRRPLTFLHVYHHIVTLGLVYVALCDKMSLQWVAVVTNGYIHVIMYYYYSRAAIGINVTWKKYVTILQIGQFVLDLVVPQLYLYYLYVAEVKCSGSEEVLWLGQGVILSFLLLFLQFYVHTYRVERKKVH